Protein AF-A0A3D3GH55-F1 (afdb_monomer_lite)

Radius of gyration: 22.25 Å; chains: 1; bounding box: 55×59×55 Å

Foldseek 3Di:
DVVVVVVVVVVVVVLVVLLPDDDPDPVSVVVNVVSVVVVVVVVVVVVVVVVVPDDPVPPPDLDPLVVVAAEDDAAAEDEDQEEEEAEAQFCVQQVVLQLLVVQQVVVVVCVVVVHQYEYEHAPVCSRGHVPRHPDSHHNYYYYDNWLAGRYQYAYAEYEFAHDAPLTNRLNVVLNCVVRYDLVHAHEYEYAQSRYFHDDPPNRTDRSLVVCPPDDLVRVVVVCVVRRVPQCSHQVSPVVDRDRSDCQQEKEFEAECRHTSDIDHDHPRYYYYYYDNDPPD

Sequence (280 aa):
MIFLNSLLVVWFFQIASVLATTPDSLEELANQDLLIRTVEKFEEVSQALSQNEADPCKQDTISSWVDTVPKLKSGQKLKADEVLFVTHASNYFNHSLSIKENLNKRIKEAKAKGIVVIYLVDTLVKRFISEYFLDHKPDYLLLSSGGDHQIKLRAKNLIFSGGFFEACAAETARDAFLNNDPKIPLRATYLTDSLYIRDGGKGGTPLKTELSGRTDQEILHFLERNYFIEGALGDQNWHTERYANFKNFTFKIFRDGREIGKFGRGRRSVEMNFVIESQP

pLDDT: mean 81.69, std 16.77, range [38.0, 98.56]

Structure (mmCIF, N/CA/C/O backbone):
data_AF-A0A3D3GH55-F1
#
_entry.id   AF-A0A3D3GH55-F1
#
loop_
_atom_site.group_PDB
_atom_site.id
_atom_site.type_symbol
_atom_site.label_atom_id
_atom_site.label_alt_id
_atom_site.label_comp_id
_atom_site.label_asym_id
_atom_site.label_entity_id
_atom_site.label_seq_id
_atom_site.pdbx_PDB_ins_code
_atom_site.Cartn_x
_atom_site.Cartn_y
_atom_site.Cartn_z
_atom_site.occupancy
_atom_site.B_iso_or_equiv
_atom_site.auth_seq_id
_atom_site.auth_comp_id
_atom_site.auth_asym_id
_atom_site.auth_atom_id
_atom_site.pdbx_PDB_model_num
ATOM 1 N N . MET A 1 1 ? -5.493 22.695 -17.088 1.00 45.50 1 MET A N 1
ATOM 2 C CA . MET A 1 1 ? -5.076 22.785 -18.505 1.00 45.50 1 MET A CA 1
ATOM 3 C C . MET A 1 1 ? -4.715 24.207 -18.941 1.00 45.50 1 MET A C 1
ATOM 5 O O . MET A 1 1 ? -3.716 24.354 -19.622 1.00 45.50 1 MET A O 1
ATOM 9 N N . ILE A 1 2 ? -5.418 25.258 -18.488 1.00 38.00 2 ILE A N 1
ATOM 10 C CA . ILE A 1 2 ? -5.090 26.660 -18.842 1.00 38.00 2 ILE A CA 1
ATOM 11 C C . ILE A 1 2 ? -3.688 27.097 -18.346 1.00 38.00 2 ILE A C 1
ATOM 13 O O . ILE A 1 2 ? -2.993 27.820 -19.049 1.00 38.00 2 ILE A O 1
ATOM 17 N N . PHE A 1 3 ? -3.224 26.591 -17.194 1.00 38.41 3 PHE A N 1
ATOM 18 C CA . PHE A 1 3 ? -1.936 26.989 -16.596 1.00 38.41 3 PHE A CA 1
ATOM 19 C C . PHE A 1 3 ? -0.678 26.337 -17.205 1.00 38.41 3 PHE A C 1
ATOM 21 O O . PHE A 1 3 ? 0.388 26.951 -17.173 1.00 38.41 3 PHE A O 1
ATOM 28 N N . LEU A 1 4 ? -0.776 25.127 -17.780 1.00 42.28 4 LEU A N 1
ATOM 29 C CA . LEU A 1 4 ? 0.371 24.509 -18.467 1.00 42.28 4 LEU A CA 1
ATOM 30 C C . LEU A 1 4 ? 0.684 25.268 -19.765 1.00 42.28 4 LEU A C 1
ATOM 32 O O . LEU A 1 4 ? 1.845 25.530 -20.060 1.00 42.28 4 LEU A O 1
ATOM 36 N N . ASN A 1 5 ? -0.360 25.710 -20.473 1.00 46.91 5 ASN A N 1
ATOM 37 C CA . ASN A 1 5 ? -0.215 26.501 -21.692 1.00 46.91 5 ASN A CA 1
ATOM 38 C C . ASN A 1 5 ? 0.440 27.862 -21.430 1.00 46.91 5 ASN A C 1
ATOM 40 O O . ASN A 1 5 ? 1.258 28.296 -22.229 1.00 46.91 5 ASN A O 1
ATOM 44 N N . SER A 1 6 ? 0.162 28.527 -20.306 1.00 46.09 6 SER A N 1
ATOM 45 C CA . SER A 1 6 ? 0.759 29.839 -20.023 1.00 46.09 6 SER A CA 1
ATOM 46 C C . SER A 1 6 ? 2.255 29.781 -19.680 1.00 46.09 6 SER A C 1
ATOM 48 O O . SER A 1 6 ? 2.996 30.666 -20.094 1.00 46.09 6 SER A O 1
ATOM 50 N N . LEU A 1 7 ? 2.724 28.740 -18.979 1.00 50.62 7 LEU A N 1
ATOM 51 C CA . LEU A 1 7 ? 4.161 28.536 -18.721 1.00 50.62 7 LEU A CA 1
ATOM 52 C C . LEU A 1 7 ? 4.913 28.122 -19.994 1.00 50.62 7 LEU A C 1
ATOM 54 O O . LEU A 1 7 ? 6.015 28.610 -20.235 1.00 50.62 7 LEU A O 1
ATOM 58 N N . LEU A 1 8 ? 4.289 27.292 -20.835 1.00 56.38 8 LEU A N 1
ATOM 59 C CA . LEU A 1 8 ? 4.838 26.881 -22.129 1.00 56.38 8 LEU A CA 1
ATOM 60 C C . LEU A 1 8 ? 4.994 28.052 -23.099 1.00 56.38 8 LEU A C 1
ATOM 62 O O . LEU A 1 8 ? 6.021 28.157 -23.760 1.00 56.38 8 LEU A O 1
ATOM 66 N N . VAL A 1 9 ? 4.017 28.961 -23.137 1.00 57.34 9 VAL A N 1
ATOM 67 C CA . VAL A 1 9 ? 4.073 30.161 -23.981 1.00 57.34 9 VAL A CA 1
ATOM 68 C C . VAL A 1 9 ? 5.230 31.073 -23.565 1.00 57.34 9 VAL A C 1
ATOM 70 O O . VAL A 1 9 ? 5.983 31.525 -24.422 1.00 57.34 9 VAL A O 1
ATOM 73 N N . VAL A 1 10 ? 5.434 31.300 -22.262 1.00 62.06 10 VAL A N 1
ATOM 74 C CA . VAL A 1 10 ? 6.552 32.128 -21.767 1.00 62.06 10 VAL A CA 1
ATOM 75 C C . VAL A 1 10 ? 7.908 31.501 -22.110 1.00 62.06 10 VAL A C 1
ATOM 77 O O . VAL A 1 10 ? 8.816 32.211 -22.543 1.00 62.06 10 VAL A O 1
ATOM 80 N N . TRP A 1 11 ? 8.033 30.179 -21.978 1.00 64.88 11 TRP A N 1
ATOM 81 C CA . TRP A 1 11 ? 9.265 29.457 -22.308 1.00 64.88 11 TRP A CA 1
ATOM 82 C C . TRP A 1 11 ? 9.569 29.491 -23.816 1.00 64.88 11 TRP A C 1
ATOM 84 O O . TRP A 1 11 ? 10.706 29.745 -24.215 1.00 64.88 11 TRP A O 1
ATOM 94 N N . PHE A 1 12 ? 8.540 29.347 -24.660 1.00 66.31 12 PHE A N 1
ATOM 95 C CA . PHE A 1 12 ? 8.656 29.479 -26.116 1.00 66.31 12 PHE A CA 1
ATOM 96 C C . PHE A 1 12 ? 9.134 30.872 -26.541 1.00 66.31 12 PHE A C 1
ATOM 98 O O . PHE A 1 12 ? 10.010 30.982 -27.395 1.00 66.31 12 PHE A O 1
ATOM 105 N N . PHE A 1 13 ? 8.613 31.941 -25.927 1.00 65.19 13 PHE A N 1
ATOM 106 C CA . PHE A 1 13 ? 9.049 33.305 -26.245 1.00 65.19 13 PHE A CA 1
ATOM 107 C C . PHE A 1 13 ? 10.507 33.570 -25.849 1.00 65.19 13 PHE A C 1
ATOM 109 O O . PHE A 1 13 ? 11.222 34.252 -26.583 1.00 65.19 13 PHE A O 1
ATOM 116 N N . GLN A 1 14 ? 10.975 33.009 -24.730 1.00 66.00 14 GLN A N 1
ATOM 117 C CA . GLN A 1 14 ? 12.379 33.129 -24.325 1.00 66.00 14 GLN A CA 1
ATOM 118 C C . GLN A 1 14 ? 13.311 32.406 -25.303 1.00 66.00 14 GLN A C 1
ATOM 120 O O . GLN A 1 14 ? 14.307 32.984 -25.733 1.00 66.00 14 GLN A O 1
ATOM 125 N N . ILE A 1 15 ? 12.955 31.195 -25.735 1.00 67.44 15 ILE A N 1
ATOM 126 C CA . ILE A 1 15 ? 13.730 30.445 -26.732 1.00 67.44 15 ILE A CA 1
ATOM 127 C C . ILE A 1 15 ? 13.742 31.156 -28.088 1.00 67.44 15 ILE A C 1
ATOM 129 O O . ILE A 1 15 ? 14.806 31.333 -28.677 1.00 67.44 15 ILE A O 1
ATOM 133 N N . ALA A 1 16 ? 12.587 31.639 -28.554 1.00 68.25 16 ALA A N 1
ATOM 134 C CA . ALA A 1 16 ? 12.492 32.381 -29.809 1.00 68.25 16 ALA A CA 1
ATOM 135 C C . ALA A 1 16 ? 13.355 33.655 -29.796 1.00 68.25 16 ALA A C 1
ATOM 137 O O . ALA A 1 16 ? 13.952 34.000 -30.812 1.00 68.25 16 ALA A O 1
ATOM 138 N N . SER A 1 17 ? 13.475 34.326 -28.644 1.00 67.94 17 SER A N 1
ATOM 139 C CA . SER A 1 17 ? 14.332 35.511 -28.509 1.00 67.94 17 SER A CA 1
ATOM 140 C C . SER A 1 17 ? 15.831 35.196 -28.612 1.00 67.94 17 SER A C 1
ATOM 142 O O . SER A 1 17 ? 16.574 35.987 -29.185 1.00 67.94 17 SER A O 1
ATOM 144 N N . VAL A 1 18 ? 16.265 34.024 -28.132 1.00 65.69 18 VAL A N 1
ATOM 145 C CA . VAL A 1 18 ? 17.661 33.549 -28.213 1.00 65.69 18 VAL A CA 1
ATOM 146 C C . VAL A 1 18 ? 18.012 33.055 -29.622 1.00 65.69 18 VAL A C 1
ATOM 148 O O . VAL A 1 18 ? 19.148 33.187 -30.069 1.00 65.69 18 VAL A O 1
ATOM 151 N N . LEU A 1 19 ? 17.037 32.514 -30.354 1.00 62.31 19 LEU A N 1
ATOM 152 C CA . LEU A 1 19 ? 17.222 32.086 -31.745 1.00 62.31 19 LEU A CA 1
ATOM 153 C C . LEU A 1 19 ? 17.214 33.257 -32.745 1.00 62.31 19 LEU A C 1
ATOM 155 O O . LEU A 1 19 ? 17.655 33.093 -33.878 1.00 62.31 19 LEU A O 1
ATOM 159 N N . ALA A 1 20 ? 16.733 34.438 -32.343 1.00 69.12 20 ALA A N 1
ATOM 160 C CA . ALA A 1 20 ? 16.678 35.624 -33.200 1.00 69.12 20 ALA A CA 1
ATOM 161 C C . ALA A 1 20 ? 18.004 36.407 -33.272 1.00 69.12 20 ALA A C 1
ATOM 163 O O . ALA A 1 20 ? 18.126 37.326 -34.083 1.00 69.12 20 ALA A O 1
ATOM 164 N N . THR A 1 21 ? 18.992 36.078 -32.437 1.00 72.94 21 THR A N 1
ATOM 165 C CA . THR A 1 21 ? 20.312 36.722 -32.451 1.00 72.94 21 THR A CA 1
ATOM 166 C C . THR A 1 21 ? 21.284 35.957 -33.347 1.00 72.94 21 THR A C 1
ATOM 168 O O . THR A 1 21 ? 21.362 34.730 -33.276 1.00 72.94 21 THR A O 1
ATOM 171 N N . THR A 1 22 ? 22.047 36.676 -34.176 1.00 66.56 22 THR A N 1
ATOM 172 C CA . THR A 1 22 ? 23.153 36.096 -34.949 1.00 66.56 22 THR A CA 1
ATOM 173 C C . THR A 1 22 ? 24.253 35.635 -33.993 1.00 66.56 22 THR A C 1
ATOM 175 O O . THR A 1 22 ? 24.710 36.459 -33.204 1.00 66.56 22 THR A O 1
ATOM 178 N N . PRO A 1 23 ? 24.667 34.359 -34.028 1.00 73.00 23 PRO A N 1
ATOM 179 C CA . PRO A 1 23 ? 25.743 33.875 -33.174 1.00 73.00 23 PRO A CA 1
ATOM 180 C C . PRO A 1 23 ? 27.079 34.484 -33.613 1.00 73.00 23 PRO A C 1
ATOM 182 O O . PRO A 1 23 ? 27.412 34.477 -34.800 1.00 73.00 23 PRO A O 1
ATOM 185 N N . ASP A 1 24 ? 27.853 34.972 -32.649 1.00 76.81 24 ASP A N 1
ATOM 186 C CA . ASP A 1 24 ? 29.154 35.608 -32.874 1.00 76.81 24 ASP A CA 1
ATOM 187 C C . ASP A 1 24 ? 30.312 34.599 -32.724 1.00 76.81 24 ASP A C 1
ATOM 189 O O . ASP A 1 24 ? 31.476 34.918 -32.985 1.00 76.81 24 ASP A O 1
ATOM 193 N N . SER A 1 25 ? 30.012 33.354 -32.330 1.00 79.25 25 SER A N 1
ATOM 194 C CA . SER A 1 25 ? 31.003 32.292 -32.131 1.00 79.25 25 SER A CA 1
ATOM 195 C C . SER A 1 25 ? 30.520 30.890 -32.533 1.00 79.25 25 SER A C 1
ATOM 197 O O . SER A 1 25 ? 29.328 30.587 -32.581 1.00 79.25 25 SER A O 1
ATOM 199 N N . LEU A 1 26 ? 31.478 29.989 -32.789 1.00 63.28 26 LEU A N 1
ATOM 200 C CA . LEU A 1 26 ? 31.209 28.572 -33.083 1.00 63.28 26 LEU A CA 1
ATOM 201 C C . LEU A 1 26 ? 30.584 27.816 -31.895 1.00 63.28 26 LEU A C 1
ATOM 203 O O . LEU A 1 26 ? 29.864 26.842 -32.102 1.00 63.28 26 LEU A O 1
ATOM 207 N N . GLU A 1 27 ? 30.838 28.260 -30.663 1.00 73.12 27 GLU A N 1
ATOM 208 C CA . GLU A 1 27 ? 30.238 27.689 -29.450 1.00 73.12 27 GLU A CA 1
ATOM 209 C C . GLU A 1 27 ? 28.755 28.075 -29.323 1.00 73.12 27 GLU A C 1
ATOM 211 O O . GLU A 1 27 ? 27.918 27.239 -28.981 1.00 73.12 27 GLU A O 1
ATOM 216 N N . GLU A 1 28 ? 28.394 29.308 -29.690 1.00 68.25 28 GLU A N 1
ATOM 217 C CA . GLU A 1 28 ? 26.997 29.755 -29.747 1.00 68.25 28 GLU A CA 1
ATOM 218 C C . GLU A 1 28 ? 26.196 29.042 -30.842 1.00 68.25 28 GLU A C 1
ATOM 220 O O . GLU A 1 28 ? 25.049 28.668 -30.600 1.00 68.25 28 GLU A O 1
ATOM 225 N N . LEU A 1 29 ? 26.805 28.763 -32.001 1.00 66.25 29 LEU A N 1
ATOM 226 C CA . LEU A 1 29 ? 26.197 27.942 -33.059 1.00 66.25 29 LEU A CA 1
ATOM 227 C C . LEU A 1 29 ? 25.872 26.521 -32.572 1.00 66.25 29 LEU A C 1
ATOM 229 O O . LEU A 1 29 ? 24.764 26.031 -32.785 1.00 66.25 29 LEU A O 1
ATOM 233 N N . ALA A 1 30 ? 26.802 25.872 -31.865 1.00 69.25 30 ALA A N 1
ATOM 234 C CA . ALA A 1 30 ? 26.578 24.533 -31.315 1.00 69.25 30 ALA A CA 1
ATOM 235 C C . ALA A 1 30 ? 25.468 24.514 -30.245 1.00 69.25 30 ALA A C 1
ATOM 237 O O . ALA A 1 30 ? 24.685 23.563 -30.166 1.00 69.25 30 ALA A O 1
ATOM 238 N N . ASN A 1 31 ? 25.370 25.578 -29.443 1.00 72.06 31 ASN A N 1
ATOM 239 C CA . ASN A 1 31 ? 24.306 25.735 -28.454 1.00 72.06 31 ASN A CA 1
ATOM 240 C C . ASN A 1 31 ? 22.942 26.023 -29.104 1.00 72.06 31 ASN A C 1
ATOM 242 O O . ASN A 1 31 ? 21.933 25.497 -28.630 1.00 72.06 31 ASN A O 1
ATOM 246 N N . GLN A 1 32 ? 22.893 26.786 -30.203 1.00 72.12 32 GLN A N 1
ATOM 247 C CA . GLN A 1 32 ? 21.667 26.990 -30.986 1.00 72.12 32 GLN A CA 1
ATOM 248 C C . GLN A 1 32 ? 21.173 25.681 -31.622 1.00 72.12 32 GLN A C 1
ATOM 250 O O . GLN A 1 32 ? 19.991 25.366 -31.495 1.00 72.12 32 GLN A O 1
ATOM 255 N N . ASP A 1 33 ? 22.061 24.867 -32.201 1.00 72.50 33 ASP A N 1
ATOM 256 C CA . ASP A 1 33 ? 21.709 23.552 -32.763 1.00 72.50 33 ASP A CA 1
ATOM 257 C C . ASP A 1 33 ? 21.123 22.597 -31.707 1.00 72.50 33 ASP A C 1
ATOM 259 O O . ASP A 1 33 ? 20.153 21.876 -31.964 1.00 72.50 33 ASP A O 1
ATOM 263 N N . LEU A 1 34 ? 21.686 22.591 -30.493 1.00 73.75 34 LEU A N 1
ATOM 264 C CA . LEU A 1 34 ? 21.163 21.795 -29.381 1.00 73.75 34 LEU A CA 1
ATOM 265 C C . LEU A 1 34 ? 19.769 22.274 -28.944 1.00 73.75 34 LEU A C 1
ATOM 267 O O . LEU A 1 34 ? 18.895 21.455 -28.639 1.00 73.75 34 LEU A O 1
ATOM 271 N N . LEU A 1 35 ? 19.556 23.591 -28.930 1.00 70.31 35 LEU A N 1
ATOM 272 C CA . LEU A 1 35 ? 18.276 24.205 -28.590 1.00 70.31 35 LEU A CA 1
ATOM 273 C C . LEU A 1 35 ? 17.203 23.847 -29.630 1.00 70.31 35 LEU A C 1
ATOM 275 O O . LEU A 1 35 ? 16.119 23.410 -29.251 1.00 70.31 35 LEU A O 1
ATOM 279 N N . ILE A 1 36 ? 17.533 23.943 -30.924 1.00 74.25 36 ILE A N 1
ATOM 280 C CA . ILE A 1 36 ? 16.645 23.587 -32.043 1.00 74.25 36 ILE A CA 1
ATOM 281 C C . ILE A 1 36 ? 16.212 22.123 -31.934 1.00 74.25 36 ILE A C 1
ATOM 283 O O . ILE A 1 36 ? 15.016 21.845 -31.883 1.00 74.25 36 ILE A O 1
ATOM 287 N N . ARG A 1 37 ? 17.156 21.191 -31.757 1.00 74.75 37 ARG A N 1
ATOM 288 C CA . ARG A 1 37 ? 16.835 19.760 -31.590 1.00 74.75 37 ARG A CA 1
ATOM 289 C C . ARG A 1 37 ? 15.971 19.478 -30.361 1.00 74.75 37 ARG A C 1
ATOM 291 O O . ARG A 1 37 ? 15.187 18.531 -30.352 1.00 74.75 37 ARG A O 1
ATOM 298 N N . THR A 1 38 ? 16.125 20.272 -29.301 1.00 72.69 38 THR A N 1
ATOM 299 C CA . THR A 1 38 ? 15.305 20.151 -28.088 1.00 72.69 38 THR A CA 1
ATOM 300 C C . THR A 1 38 ? 13.871 20.620 -28.341 1.00 72.69 38 THR A C 1
ATOM 302 O O . THR A 1 38 ? 12.936 19.970 -27.873 1.00 72.69 38 THR A O 1
ATOM 305 N N . VAL A 1 39 ? 13.687 21.699 -29.109 1.00 72.94 39 VAL A N 1
ATOM 306 C CA . VAL A 1 39 ? 12.366 22.204 -29.519 1.00 72.94 39 VAL A CA 1
ATOM 307 C C . VAL A 1 39 ? 11.681 21.240 -30.485 1.00 72.94 39 VAL A C 1
ATOM 309 O O . VAL A 1 39 ? 10.533 20.887 -30.244 1.00 72.94 39 VAL A O 1
ATOM 312 N N . GLU A 1 40 ? 12.382 20.739 -31.505 1.00 75.69 40 GLU A N 1
ATOM 313 C CA . GLU A 1 40 ? 11.840 19.756 -32.459 1.00 75.69 40 GLU A CA 1
ATOM 314 C C . GLU A 1 40 ? 11.351 18.495 -31.737 1.00 75.69 40 GLU A C 1
ATOM 316 O O . GLU A 1 40 ? 10.218 18.054 -31.921 1.00 75.69 40 GLU A O 1
ATOM 321 N N . LYS A 1 41 ? 12.158 17.965 -30.811 1.00 74.06 41 LYS A N 1
ATOM 322 C CA . LYS A 1 41 ? 11.776 16.803 -30.000 1.00 74.06 41 LYS A CA 1
ATOM 323 C C . LYS A 1 41 ? 10.596 17.099 -29.071 1.00 74.06 41 LYS A C 1
ATOM 325 O O . LYS A 1 41 ? 9.807 16.206 -28.767 1.00 74.06 41 LYS A O 1
ATOM 330 N N . PHE A 1 42 ? 10.465 18.338 -28.601 1.00 72.00 42 PHE A N 1
ATOM 331 C CA . PHE A 1 42 ? 9.314 18.761 -27.810 1.00 72.00 42 PHE A CA 1
ATOM 332 C C . PHE A 1 42 ? 8.043 18.868 -28.664 1.00 72.00 42 PHE A C 1
ATOM 334 O O . PHE A 1 42 ? 6.983 18.426 -28.221 1.00 72.00 42 PHE A O 1
ATOM 341 N N . GLU A 1 43 ? 8.131 19.395 -29.887 1.00 70.00 43 GLU A N 1
ATOM 342 C CA . GLU A 1 43 ? 7.015 19.434 -30.837 1.00 70.00 43 GLU A CA 1
ATOM 343 C C . GLU A 1 43 ? 6.570 18.032 -31.254 1.00 70.00 43 GLU A C 1
ATOM 345 O O . GLU A 1 43 ? 5.369 17.770 -31.263 1.00 70.00 43 GLU A O 1
ATOM 350 N N . GLU A 1 44 ? 7.502 17.107 -31.494 1.00 70.94 44 GLU A N 1
ATOM 351 C CA . GLU A 1 44 ? 7.193 15.695 -31.749 1.00 70.94 44 GLU A CA 1
ATOM 352 C C . GLU A 1 44 ? 6.448 15.056 -30.569 1.00 70.94 44 GLU A C 1
ATOM 354 O O . GLU A 1 44 ? 5.438 14.380 -30.763 1.00 70.94 44 GLU A O 1
ATOM 359 N N . VAL A 1 45 ? 6.895 15.298 -29.330 1.00 64.88 45 VAL A N 1
ATOM 360 C CA . VAL A 1 45 ? 6.213 14.802 -28.121 1.00 64.88 45 VAL A CA 1
ATOM 361 C C . VAL A 1 45 ? 4.837 15.452 -27.959 1.00 64.88 45 VAL A C 1
ATOM 363 O O . VAL A 1 45 ? 3.872 14.763 -27.641 1.00 64.88 45 VAL A O 1
ATOM 366 N N . SER A 1 46 ? 4.712 16.754 -28.214 1.00 68.50 46 SER A N 1
ATOM 367 C CA . SER A 1 46 ? 3.439 17.482 -28.157 1.00 68.50 46 SER A CA 1
ATOM 368 C C . SER A 1 46 ? 2.452 17.001 -29.230 1.00 68.50 46 SER A C 1
ATOM 370 O O . SER A 1 46 ? 1.274 16.789 -28.940 1.00 68.50 46 SER A O 1
ATOM 372 N N . GLN A 1 47 ? 2.922 16.743 -30.455 1.00 64.81 47 GLN A N 1
ATOM 373 C CA . GLN A 1 47 ? 2.128 16.143 -31.530 1.00 64.81 47 GLN A CA 1
ATOM 374 C C . GLN A 1 47 ? 1.753 14.692 -31.229 1.00 64.81 47 GLN A C 1
ATOM 376 O O . GLN A 1 47 ? 0.611 14.309 -31.449 1.00 64.81 47 GLN A O 1
ATOM 381 N N . ALA A 1 48 ? 2.654 13.891 -30.664 1.00 62.62 48 ALA A N 1
ATOM 382 C CA . ALA A 1 48 ? 2.340 12.527 -30.241 1.00 62.62 48 ALA A CA 1
ATOM 383 C C . ALA A 1 48 ? 1.320 12.494 -29.089 1.00 62.62 48 ALA A C 1
ATOM 385 O O . ALA A 1 48 ? 0.521 11.561 -28.995 1.00 62.62 48 ALA A O 1
ATOM 386 N N . LEU A 1 49 ? 1.321 13.510 -28.219 1.00 57.62 49 LEU A N 1
ATOM 387 C CA . LEU A 1 49 ? 0.324 13.680 -27.163 1.00 57.62 49 LEU A CA 1
ATOM 388 C C . LEU A 1 49 ? -1.019 14.177 -27.715 1.00 57.62 49 LEU A C 1
ATOM 390 O O . LEU A 1 49 ? -2.050 13.677 -27.276 1.00 57.62 49 LEU A O 1
ATOM 394 N N . SER A 1 50 ? -1.025 15.085 -28.697 1.00 58.50 50 SER A N 1
ATOM 395 C CA . SER A 1 50 ? -2.259 15.578 -29.330 1.00 58.50 50 SER A CA 1
ATOM 396 C C . SER A 1 50 ? -2.885 14.579 -30.306 1.00 58.50 50 SER A C 1
ATOM 398 O O . SER A 1 50 ? -4.101 14.514 -30.417 1.00 58.50 50 SER A O 1
ATOM 400 N N . GLN A 1 51 ? -2.092 13.724 -30.954 1.00 57.19 51 GLN A N 1
ATOM 401 C CA . GLN A 1 51 ? -2.592 12.605 -31.764 1.00 57.19 51 GLN A CA 1
ATOM 402 C C . GLN A 1 51 ? -3.048 11.407 -30.912 1.00 57.19 51 GLN A C 1
ATOM 404 O O . GLN A 1 51 ? -3.819 10.577 -31.389 1.00 57.19 51 GLN A O 1
ATOM 409 N N . ASN A 1 52 ? -2.615 11.328 -29.646 1.00 52.41 52 ASN A N 1
ATOM 410 C CA . ASN A 1 52 ? -3.183 10.428 -28.635 1.00 52.41 52 ASN A CA 1
ATOM 411 C C . ASN A 1 52 ? -4.403 11.022 -27.912 1.00 52.41 52 ASN A C 1
ATOM 413 O O . ASN A 1 52 ? -5.005 10.332 -27.083 1.00 52.41 52 ASN A O 1
ATOM 417 N N . GLU A 1 53 ? -4.817 12.257 -28.224 1.00 48.28 53 GLU A N 1
ATOM 418 C CA . GLU A 1 53 ? -6.175 12.705 -27.914 1.00 48.28 53 GLU A CA 1
ATOM 419 C C . GLU A 1 53 ? -7.127 11.937 -28.837 1.00 48.28 53 GLU A C 1
ATOM 421 O O . GLU A 1 53 ? -7.378 12.286 -29.986 1.00 48.28 53 GLU A O 1
ATOM 426 N N . ALA A 1 54 ? -7.547 10.791 -28.310 1.00 45.62 54 ALA A N 1
ATOM 427 C CA . ALA A 1 54 ? -8.334 9.760 -28.949 1.00 45.62 54 ALA A CA 1
ATOM 428 C C . ALA A 1 54 ? -9.492 10.279 -29.814 1.00 45.62 54 ALA A C 1
ATOM 430 O O . ALA A 1 54 ? -10.170 11.252 -29.480 1.00 45.62 54 ALA A O 1
ATOM 431 N N . ASP A 1 55 ? -9.760 9.509 -30.870 1.00 45.66 55 ASP A N 1
ATOM 432 C CA . ASP A 1 55 ? -11.019 9.442 -31.606 1.00 45.66 55 ASP A CA 1
ATOM 433 C C . ASP A 1 55 ? -12.228 9.817 -30.714 1.00 45.66 55 ASP A C 1
ATOM 435 O O . ASP A 1 55 ? -12.597 9.054 -29.809 1.00 45.66 55 ASP A O 1
ATOM 439 N N . PRO A 1 56 ? -12.866 10.983 -30.939 1.00 46.19 56 PRO A N 1
ATOM 440 C CA . PRO A 1 56 ? -13.987 11.448 -30.127 1.00 46.19 56 PRO A CA 1
ATOM 441 C C . PRO A 1 56 ? -15.221 10.534 -30.225 1.00 46.19 56 PRO A C 1
ATOM 443 O O . PRO A 1 56 ? -16.184 10.744 -29.488 1.00 46.19 56 PRO A O 1
ATOM 446 N N . CYS A 1 57 ? -15.198 9.501 -31.080 1.00 39.28 57 CYS A N 1
ATOM 447 C CA . CYS A 1 57 ? -16.247 8.493 -31.202 1.00 39.28 57 CYS A CA 1
ATOM 448 C C . CYS A 1 57 ? -16.122 7.307 -30.221 1.00 39.28 57 CYS A C 1
ATOM 450 O O . CYS A 1 57 ? -17.031 6.482 -30.162 1.00 39.28 57 CYS A O 1
ATOM 452 N N . LYS A 1 58 ? -15.065 7.231 -29.395 1.00 44.97 58 LYS A N 1
ATOM 453 C CA . LYS A 1 58 ? -14.964 6.278 -28.264 1.00 44.97 58 LYS A CA 1
ATOM 454 C C . LYS A 1 58 ? -15.045 6.970 -26.904 1.00 44.97 58 LYS A C 1
ATOM 456 O O . LYS A 1 58 ? -14.337 6.626 -25.960 1.00 44.97 58 LYS A O 1
ATOM 461 N N . GLN A 1 59 ? -15.938 7.952 -26.786 1.00 44.81 59 GLN A N 1
ATOM 462 C CA . GLN A 1 59 ? -16.402 8.472 -25.497 1.00 44.81 59 GLN A CA 1
ATOM 463 C C . GLN A 1 59 ? -17.328 7.457 -24.811 1.00 44.81 59 GLN A C 1
ATOM 465 O O . GLN A 1 59 ? -18.459 7.784 -24.445 1.00 44.81 59 GLN A O 1
ATOM 470 N N . ASP A 1 60 ? -16.864 6.217 -24.644 1.00 43.16 60 ASP A N 1
ATOM 471 C CA . ASP A 1 60 ? -17.583 5.259 -23.824 1.00 43.16 60 ASP A CA 1
ATOM 472 C C . ASP A 1 60 ? -17.620 5.814 -22.403 1.00 43.16 60 ASP A C 1
ATOM 474 O O . ASP A 1 60 ? -16.614 6.106 -21.754 1.00 43.16 60 ASP A O 1
ATOM 478 N N . THR A 1 61 ? -18.851 6.087 -21.992 1.00 47.56 61 THR A N 1
ATOM 479 C CA . THR A 1 61 ? -19.252 6.720 -20.748 1.00 47.56 61 THR A CA 1
ATOM 480 C C . THR A 1 61 ? -18.413 6.239 -19.574 1.00 47.56 61 THR A C 1
ATOM 482 O O . THR A 1 61 ? -18.299 5.031 -19.359 1.00 47.56 61 THR A O 1
ATOM 485 N N . ILE A 1 62 ? -17.912 7.189 -18.771 1.00 51.06 62 ILE A N 1
ATOM 486 C CA . ILE A 1 62 ? -17.495 6.943 -17.385 1.00 51.06 62 ILE A CA 1
ATOM 487 C C . ILE A 1 62 ? -18.499 5.960 -16.796 1.00 51.06 62 ILE A C 1
ATOM 489 O O . ILE A 1 62 ? -19.692 6.254 -16.717 1.00 51.06 62 ILE A O 1
ATOM 493 N N . SER A 1 63 ? -18.021 4.763 -16.487 1.00 58.03 63 SER A N 1
ATOM 494 C CA . SER A 1 63 ? -18.885 3.631 -16.206 1.00 58.03 63 SER A CA 1
ATOM 495 C C . SER A 1 63 ? -19.854 3.965 -15.079 1.00 58.03 63 SER A C 1
ATOM 497 O O . SER A 1 63 ? -19.429 4.313 -13.972 1.00 58.03 63 SER A O 1
ATOM 499 N N . SER A 1 64 ? -21.144 3.803 -15.362 1.00 65.88 64 SER A N 1
ATOM 500 C CA . SER A 1 64 ? -22.282 4.037 -14.464 1.00 65.88 64 SER A CA 1
ATOM 501 C C . SER A 1 64 ? -22.109 3.490 -13.043 1.00 65.88 64 SER A C 1
ATOM 503 O O . SER A 1 64 ? -22.745 3.980 -12.113 1.00 65.88 64 SER A O 1
ATOM 505 N N . TRP A 1 65 ? -21.224 2.511 -12.835 1.00 75.12 65 TRP A N 1
ATOM 506 C CA . TRP A 1 65 ? -20.967 1.935 -11.523 1.00 75.12 65 TRP A CA 1
ATOM 507 C C . TRP A 1 65 ? -20.303 2.897 -10.528 1.00 75.12 65 TRP A C 1
ATOM 509 O O . TRP A 1 65 ? -20.604 2.807 -9.338 1.00 75.12 65 TRP A O 1
ATOM 519 N N . VAL A 1 66 ? -19.456 3.838 -10.972 1.00 77.69 66 VAL A N 1
ATOM 520 C CA . VAL A 1 66 ? -18.724 4.758 -10.069 1.00 77.69 66 VAL A CA 1
ATOM 521 C C . VAL A 1 66 ? -19.686 5.595 -9.224 1.00 77.69 66 VAL A C 1
ATOM 523 O O . VAL A 1 66 ? -19.410 5.885 -8.058 1.00 77.69 66 VAL A O 1
ATOM 526 N N . ASP A 1 67 ? -20.837 5.952 -9.790 1.00 80.44 67 ASP A N 1
ATOM 527 C CA . ASP A 1 67 ? -21.869 6.710 -9.084 1.00 80.44 67 ASP A CA 1
ATOM 528 C C . ASP A 1 67 ? -22.792 5.839 -8.229 1.00 80.44 67 ASP A C 1
ATOM 530 O O . ASP A 1 67 ? -23.429 6.351 -7.311 1.00 80.44 67 ASP A O 1
ATOM 534 N N . THR A 1 68 ? -22.809 4.525 -8.462 1.00 83.31 68 THR A N 1
ATOM 535 C CA . THR A 1 68 ? -23.565 3.564 -7.640 1.00 83.31 68 THR A CA 1
ATOM 536 C C . THR A 1 68 ? -22.782 3.036 -6.439 1.00 83.31 68 THR A C 1
ATOM 538 O O . THR A 1 68 ? -23.382 2.512 -5.502 1.00 83.31 68 THR A O 1
ATOM 541 N N . VAL A 1 69 ? -21.452 3.166 -6.440 1.00 86.94 69 VAL A N 1
ATOM 542 C CA . VAL A 1 69 ? -20.606 2.684 -5.343 1.00 86.94 69 VAL A CA 1
ATOM 543 C C . VAL A 1 69 ? -20.616 3.665 -4.163 1.00 86.94 69 VAL A C 1
ATOM 545 O O . VAL A 1 69 ? -20.456 4.874 -4.364 1.00 86.94 69 VAL A O 1
ATOM 548 N N . PRO A 1 70 ? -20.717 3.172 -2.913 1.00 91.62 70 PRO A N 1
ATOM 549 C CA . PRO A 1 70 ? -20.570 4.000 -1.722 1.00 91.62 70 PRO A CA 1
ATOM 550 C C . PRO A 1 70 ? -19.240 4.767 -1.695 1.00 91.62 70 PRO A C 1
ATOM 552 O O . PRO A 1 70 ? -18.154 4.186 -1.696 1.00 91.62 70 PRO A O 1
ATOM 555 N N . LYS A 1 71 ? -19.317 6.100 -1.626 1.00 91.44 71 LYS A N 1
ATOM 556 C CA . LYS A 1 71 ? -18.136 6.972 -1.558 1.00 91.44 71 LYS A CA 1
ATOM 557 C C . LYS A 1 71 ? -17.725 7.182 -0.099 1.00 91.44 71 LYS A C 1
ATOM 559 O O . LYS A 1 71 ? -18.525 7.678 0.697 1.00 91.44 71 LYS A O 1
ATOM 564 N N . LEU A 1 72 ? -16.484 6.841 0.252 1.00 92.12 72 LEU A N 1
ATOM 565 C CA . LEU A 1 72 ? -15.927 7.162 1.568 1.00 92.12 72 LEU A CA 1
ATOM 566 C C . LEU A 1 72 ? -15.558 8.641 1.635 1.00 92.12 72 LEU A C 1
ATOM 568 O O . LEU A 1 72 ? -14.932 9.189 0.728 1.00 92.12 72 LEU A O 1
ATOM 572 N N . LYS A 1 73 ? -15.944 9.290 2.734 1.00 90.44 73 LYS A N 1
ATOM 573 C CA . LYS A 1 73 ? -15.615 10.693 3.002 1.00 90.44 73 LYS A CA 1
ATOM 574 C C . LYS A 1 73 ? -14.393 10.802 3.909 1.00 90.44 73 LYS A C 1
ATOM 576 O O . LYS A 1 73 ? -14.109 9.913 4.715 1.00 90.44 73 LYS A O 1
ATOM 581 N N . SER A 1 74 ? -13.700 11.936 3.823 1.00 89.12 74 SER A N 1
ATOM 582 C CA . SER A 1 74 ? -12.666 12.285 4.799 1.00 89.12 74 SER A CA 1
ATOM 583 C C . SER A 1 74 ? -13.218 12.218 6.234 1.00 89.12 74 SER A C 1
ATOM 585 O O . SER A 1 74 ? -14.362 12.601 6.488 1.00 89.12 74 SER A O 1
ATOM 587 N N . GLY A 1 75 ? -12.425 11.680 7.166 1.00 90.56 75 GLY A N 1
ATOM 588 C CA . GLY A 1 75 ? -12.783 11.541 8.579 1.00 90.56 75 GLY A CA 1
ATOM 589 C C . GLY A 1 75 ? -13.815 10.451 8.887 1.00 90.56 75 GLY A C 1
ATOM 590 O O . GLY A 1 75 ? -14.067 10.175 10.062 1.00 90.56 75 GLY A O 1
ATOM 591 N N . GLN A 1 76 ? -14.394 9.804 7.869 1.00 95.19 76 GLN A N 1
ATOM 592 C CA . GLN A 1 76 ? -15.354 8.725 8.066 1.00 95.19 76 GLN A CA 1
ATOM 593 C C . GLN A 1 76 ? -14.707 7.565 8.826 1.00 95.19 76 GLN A C 1
ATOM 595 O O . GLN A 1 76 ? -13.574 7.170 8.549 1.00 95.19 76 GLN A O 1
ATOM 600 N N . LYS A 1 77 ? -15.443 7.022 9.800 1.00 96.94 77 LYS A N 1
ATOM 601 C CA . LYS A 1 77 ? -15.017 5.853 10.569 1.00 96.94 77 LYS A CA 1
ATOM 602 C C . LYS A 1 77 ? -15.399 4.584 9.820 1.00 96.94 77 LYS A C 1
ATOM 604 O O . LYS A 1 77 ? -16.560 4.425 9.451 1.00 96.94 77 LYS A O 1
ATOM 609 N N . LEU A 1 78 ? -14.445 3.676 9.661 1.00 96.75 78 LEU A N 1
ATOM 610 C CA . LEU A 1 78 ? -14.661 2.356 9.080 1.00 96.75 78 LEU A CA 1
ATOM 611 C C . LEU A 1 78 ? -14.132 1.285 10.037 1.00 96.75 78 LEU A C 1
ATOM 613 O O . LEU A 1 78 ? -12.978 1.331 10.467 1.00 96.75 78 LEU A O 1
ATOM 617 N N . LYS A 1 79 ? -14.989 0.319 10.372 1.00 97.38 79 LYS A N 1
ATOM 618 C CA . LYS A 1 79 ? -14.653 -0.828 11.218 1.00 97.38 79 LYS A CA 1
ATOM 619 C C . LYS A 1 79 ? -14.784 -2.100 10.387 1.00 97.38 79 LYS A C 1
ATOM 621 O O . LYS A 1 79 ? -15.877 -2.412 9.933 1.00 97.38 79 LYS A O 1
ATOM 626 N N . ALA A 1 80 ? -13.681 -2.818 10.238 1.00 96.69 80 ALA A N 1
ATOM 627 C CA . ALA A 1 80 ? -13.591 -4.100 9.549 1.00 96.69 80 ALA A CA 1
ATOM 628 C C . ALA A 1 80 ? -12.414 -4.869 10.156 1.00 96.69 80 ALA A C 1
ATOM 630 O O . ALA A 1 80 ? -11.455 -4.235 10.579 1.00 96.69 80 ALA A O 1
ATOM 631 N N . ASP A 1 81 ? -12.456 -6.199 10.231 1.00 97.19 81 ASP A N 1
ATOM 632 C CA . ASP A 1 81 ? -11.282 -6.948 10.702 1.00 97.19 81 ASP A CA 1
ATOM 633 C C . ASP A 1 81 ? -10.132 -6.872 9.684 1.00 97.19 81 ASP A C 1
ATOM 635 O O . ASP A 1 81 ? -8.978 -6.662 10.076 1.00 97.19 81 ASP A O 1
ATOM 639 N N . GLU A 1 82 ? -10.473 -6.957 8.394 1.00 98.44 82 GLU A N 1
ATOM 640 C CA . GLU A 1 82 ? -9.542 -6.926 7.268 1.00 98.44 82 GLU A CA 1
ATOM 641 C C . GLU A 1 82 ? -9.995 -5.936 6.190 1.00 98.44 82 GLU A C 1
ATOM 643 O O . GLU A 1 82 ? -11.188 -5.836 5.887 1.00 98.44 82 GLU A O 1
ATOM 648 N N . VAL A 1 83 ? -9.038 -5.215 5.602 1.00 98.38 83 VAL A N 1
ATOM 649 C CA . VAL A 1 83 ? -9.280 -4.256 4.514 1.00 98.38 83 VAL A CA 1
ATOM 650 C C . VAL A 1 83 ? -8.263 -4.472 3.399 1.00 98.38 83 VAL A C 1
ATOM 652 O O . VAL A 1 83 ? -7.063 -4.445 3.658 1.00 98.38 83 VAL A O 1
ATOM 655 N N . LEU A 1 84 ? -8.737 -4.629 2.164 1.00 98.12 84 LEU A N 1
ATOM 656 C CA . LEU A 1 84 ? -7.929 -4.576 0.949 1.00 98.12 84 LEU A CA 1
ATOM 657 C C . LEU A 1 84 ? -8.014 -3.178 0.334 1.00 98.12 84 LEU A C 1
ATOM 659 O O . LEU A 1 84 ? -9.070 -2.754 -0.135 1.00 98.12 84 LEU A O 1
ATOM 663 N N . PHE A 1 85 ? -6.880 -2.492 0.294 1.00 97.69 85 PHE A N 1
ATOM 664 C CA . PHE A 1 85 ? -6.693 -1.268 -0.466 1.00 97.69 85 PHE A CA 1
ATOM 665 C C . PHE A 1 85 ? -6.214 -1.587 -1.876 1.00 97.69 85 PHE A C 1
ATOM 667 O O . PHE A 1 85 ? -5.224 -2.298 -2.065 1.00 97.69 85 PHE A O 1
ATOM 674 N N . VAL A 1 86 ? -6.905 -1.017 -2.858 1.00 95.50 86 VAL A N 1
ATOM 675 C CA . VAL A 1 86 ? -6.515 -1.058 -4.265 1.00 95.50 86 VAL A CA 1
ATOM 676 C C . VAL A 1 86 ? -6.215 0.363 -4.712 1.00 95.50 86 VAL A C 1
ATOM 678 O O . VAL A 1 86 ? -7.129 1.145 -4.981 1.00 95.50 86 VAL A O 1
ATOM 681 N N . THR A 1 87 ? -4.933 0.712 -4.750 1.00 94.19 87 THR A N 1
ATOM 682 C CA . THR A 1 87 ? -4.505 2.088 -5.001 1.00 94.19 87 THR A CA 1
ATOM 683 C C . THR A 1 87 ? -4.263 2.339 -6.478 1.00 94.19 87 THR A C 1
ATOM 685 O O . THR A 1 87 ? -3.397 1.708 -7.073 1.00 94.19 87 THR A O 1
ATOM 688 N N . HIS A 1 88 ? -5.028 3.265 -7.062 1.00 90.94 88 HIS A N 1
ATOM 689 C CA . HIS A 1 88 ? -4.810 3.872 -8.384 1.00 90.94 88 HIS A CA 1
ATOM 690 C C . HIS A 1 88 ? -4.598 2.874 -9.535 1.00 90.94 88 HIS A C 1
ATOM 692 O O . HIS A 1 88 ? -4.025 3.211 -10.574 1.00 90.94 88 HIS A O 1
ATOM 698 N N . ALA A 1 89 ? -5.088 1.643 -9.387 1.00 88.31 89 ALA A N 1
ATOM 699 C CA . ALA A 1 89 ? -4.910 0.627 -10.406 1.00 88.31 89 ALA A CA 1
ATOM 700 C C . ALA A 1 89 ? -5.743 1.010 -11.641 1.00 88.31 89 ALA A C 1
ATOM 702 O O . ALA A 1 89 ? -6.972 1.028 -11.610 1.00 88.31 89 ALA A O 1
ATOM 703 N N . SER A 1 90 ? -5.054 1.416 -12.702 1.00 84.88 90 SER A N 1
ATOM 704 C CA . SER A 1 90 ? -5.645 1.953 -13.926 1.00 84.88 90 SER A CA 1
ATOM 705 C C . SER A 1 90 ? -4.688 1.740 -15.092 1.00 84.88 90 SER A C 1
ATOM 707 O O . SER A 1 90 ? -3.475 1.636 -14.897 1.00 84.88 90 SER A O 1
ATOM 709 N N . ASN A 1 91 ? -5.223 1.723 -16.312 1.00 83.25 91 ASN A N 1
ATOM 710 C CA . ASN A 1 91 ? -4.411 1.661 -17.528 1.00 83.25 91 ASN A CA 1
ATOM 711 C C . ASN A 1 91 ? -3.575 2.939 -17.723 1.00 83.25 91 ASN A C 1
ATOM 713 O O . ASN A 1 91 ? -2.574 2.888 -18.420 1.00 83.25 91 ASN A O 1
ATOM 717 N N . TYR A 1 92 ? -3.945 4.053 -17.083 1.00 82.00 92 TYR A N 1
ATOM 718 C CA . TYR A 1 92 ? -3.182 5.300 -17.093 1.00 82.00 92 TYR A CA 1
ATOM 719 C C . TYR A 1 92 ? -1.863 5.194 -16.316 1.00 82.00 92 TYR A C 1
ATOM 721 O O . TYR A 1 92 ? -0.843 5.706 -16.755 1.00 82.00 92 TYR A O 1
ATOM 729 N N . PHE A 1 93 ? -1.854 4.529 -15.157 1.00 81.19 93 PHE A N 1
ATOM 730 C CA . PHE A 1 93 ? -0.624 4.366 -14.368 1.00 81.19 93 PHE A CA 1
ATOM 731 C C . PHE A 1 93 ? 0.095 3.039 -14.639 1.00 81.19 93 PHE A C 1
ATOM 733 O O . PHE A 1 93 ? 1.307 2.949 -14.451 1.00 81.19 93 PHE A O 1
ATOM 740 N N . ASN A 1 94 ? -0.631 2.017 -15.093 1.00 84.94 94 ASN A N 1
ATOM 741 C CA . ASN A 1 94 ? -0.099 0.721 -15.499 1.00 84.94 94 ASN A CA 1
ATOM 742 C C . ASN A 1 94 ? -0.518 0.414 -16.944 1.00 84.94 94 ASN A C 1
ATOM 744 O O . ASN A 1 94 ? -1.401 -0.407 -17.192 1.00 84.94 94 ASN A O 1
ATOM 748 N N . HIS A 1 95 ? 0.112 1.091 -17.907 1.00 82.62 95 HIS A N 1
ATOM 749 C CA . HIS A 1 95 ? -0.174 0.902 -19.334 1.00 82.62 95 HIS A CA 1
ATOM 750 C C . HIS A 1 95 ? 0.087 -0.527 -19.824 1.00 82.62 95 HIS A C 1
ATOM 752 O O . HIS A 1 95 ? -0.573 -0.982 -20.752 1.00 82.62 95 HIS A O 1
ATOM 758 N N . SER A 1 96 ? 1.031 -1.242 -19.202 1.00 85.12 96 SER A N 1
ATOM 759 C CA . SER A 1 96 ? 1.358 -2.621 -19.584 1.00 85.12 96 SER A CA 1
ATOM 760 C C . SER A 1 96 ? 0.299 -3.630 -19.130 1.00 85.12 96 SER A C 1
ATOM 762 O O . SER A 1 96 ? 0.324 -4.781 -19.559 1.00 85.12 96 SER A O 1
ATOM 764 N N . LEU A 1 97 ? -0.620 -3.212 -18.248 1.00 88.69 97 LEU A N 1
ATOM 765 C CA . LEU A 1 97 ? -1.588 -4.064 -17.560 1.00 88.69 97 LEU A CA 1
ATOM 766 C C . LEU A 1 97 ? -0.927 -5.233 -16.802 1.00 88.69 97 LEU A C 1
ATOM 768 O O . LEU A 1 97 ? -1.589 -6.230 -16.511 1.00 88.69 97 LEU A O 1
ATOM 772 N N . SER A 1 98 ? 0.356 -5.109 -16.444 1.00 90.38 98 SER A N 1
ATOM 773 C CA . SER A 1 98 ? 1.209 -6.211 -15.970 1.00 90.38 98 SER A CA 1
ATOM 774 C C . SER A 1 98 ? 0.710 -6.918 -14.712 1.00 90.38 98 SER A C 1
ATOM 776 O O . SER A 1 98 ? 1.043 -8.078 -14.482 1.00 90.38 98 SER A O 1
ATOM 778 N N . ILE A 1 99 ? -0.098 -6.238 -13.894 1.00 92.38 99 ILE A N 1
ATOM 779 C CA . ILE A 1 99 ? -0.691 -6.811 -12.680 1.00 92.38 99 ILE A CA 1
ATOM 780 C C . ILE A 1 99 ? -2.207 -7.016 -12.779 1.00 92.38 99 ILE A C 1
ATOM 782 O O . ILE A 1 99 ? -2.814 -7.437 -11.797 1.00 92.38 99 ILE A O 1
ATOM 786 N N . LYS A 1 100 ? -2.851 -6.690 -13.911 1.00 91.25 100 LYS A N 1
ATOM 787 C CA . LYS A 1 100 ? -4.322 -6.639 -14.028 1.00 91.25 100 LYS A CA 1
ATOM 788 C C . LYS A 1 100 ? -4.970 -7.975 -13.665 1.00 91.25 100 LYS A C 1
ATOM 790 O O . LYS A 1 100 ? -5.916 -8.008 -12.879 1.00 91.25 100 LYS A O 1
ATOM 795 N N . GLU A 1 101 ? -4.466 -9.079 -14.210 1.00 91.81 101 GLU A N 1
ATOM 796 C CA . GLU A 1 101 ? -5.019 -10.415 -13.957 1.00 91.81 101 GLU A CA 1
ATOM 797 C C . GLU A 1 101 ? -4.874 -10.827 -12.489 1.00 91.81 101 GLU A C 1
ATOM 799 O O . GLU A 1 101 ? -5.858 -11.216 -11.852 1.00 91.81 101 GLU A O 1
ATOM 804 N N . ASN A 1 102 ? -3.677 -10.655 -11.922 1.00 93.44 102 ASN A N 1
ATOM 805 C CA . ASN A 1 102 ? -3.414 -10.958 -10.517 1.00 93.44 102 ASN A CA 1
ATOM 806 C C . ASN A 1 102 ? -4.272 -10.092 -9.596 1.00 93.44 102 ASN A C 1
ATOM 808 O O . ASN A 1 102 ? -4.925 -10.620 -8.704 1.00 93.44 102 ASN A O 1
ATOM 812 N N . LEU A 1 103 ? -4.349 -8.783 -9.839 1.00 93.25 103 LEU A N 1
ATOM 813 C CA . LEU A 1 103 ? -5.178 -7.872 -9.058 1.00 93.25 103 LEU A CA 1
ATOM 814 C C . LEU A 1 103 ? -6.655 -8.287 -9.070 1.00 93.25 103 LEU A C 1
ATOM 816 O O . LEU A 1 103 ? -7.268 -8.388 -8.008 1.00 93.25 103 LEU A O 1
ATOM 820 N N . ASN A 1 104 ? -7.220 -8.588 -10.243 1.00 92.38 104 ASN A N 1
ATOM 821 C CA . ASN A 1 104 ? -8.607 -9.050 -10.351 1.00 92.38 104 ASN A CA 1
ATOM 822 C C . ASN A 1 104 ? -8.831 -10.358 -9.579 1.00 92.38 104 ASN A C 1
ATOM 824 O O . ASN A 1 104 ? -9.834 -10.501 -8.874 1.00 92.38 104 ASN A O 1
ATOM 828 N N . LYS A 1 105 ? -7.877 -11.294 -9.655 1.00 93.06 105 LYS A N 1
ATOM 829 C CA . LYS A 1 105 ? -7.894 -12.518 -8.846 1.00 93.06 105 LYS A CA 1
ATOM 830 C C . LYS A 1 105 ? -7.894 -12.192 -7.346 1.00 93.06 105 LYS A C 1
ATOM 832 O O . LYS A 1 105 ? -8.747 -12.712 -6.629 1.00 93.06 105 LYS A O 1
ATOM 837 N N . ARG A 1 106 ? -7.018 -11.294 -6.876 1.00 94.31 106 ARG A N 1
ATOM 838 C CA . ARG A 1 106 ? -6.929 -10.891 -5.457 1.00 94.31 106 ARG A CA 1
ATOM 839 C C . ARG A 1 106 ? -8.199 -10.210 -4.953 1.00 94.31 106 ARG A C 1
ATOM 841 O O . ARG A 1 106 ? -8.643 -10.510 -3.849 1.00 94.31 106 ARG A O 1
ATOM 848 N N . ILE A 1 107 ? -8.825 -9.359 -5.764 1.00 94.25 107 ILE A N 1
ATOM 849 C CA . ILE A 1 107 ? -10.111 -8.728 -5.429 1.00 94.25 107 ILE A CA 1
ATOM 850 C C . ILE A 1 107 ? -11.203 -9.790 -5.263 1.00 94.25 107 ILE A C 1
ATOM 852 O O . ILE A 1 107 ? -11.926 -9.782 -4.266 1.00 94.25 107 ILE A O 1
ATOM 856 N N . LYS A 1 108 ? -11.300 -10.741 -6.200 1.00 93.94 108 LYS A N 1
ATOM 857 C CA . LYS A 1 108 ? -12.282 -11.832 -6.128 1.00 93.94 108 LYS A CA 1
ATOM 858 C C . LYS A 1 108 ? -12.071 -12.705 -4.887 1.00 93.94 108 LYS A C 1
ATOM 860 O O . LYS A 1 108 ? -13.036 -13.024 -4.197 1.00 93.94 108 LYS A O 1
ATOM 865 N N . GLU A 1 109 ? -10.823 -13.066 -4.591 1.00 94.94 109 GLU A N 1
ATOM 866 C CA . GLU A 1 109 ? -10.453 -13.824 -3.388 1.00 94.94 109 GLU A CA 1
ATOM 867 C C . GLU A 1 109 ? -10.804 -13.066 -2.101 1.00 94.94 109 GLU A C 1
ATOM 869 O O . GLU A 1 109 ? -11.343 -13.662 -1.169 1.00 94.94 109 GLU A O 1
ATOM 874 N N . ALA A 1 110 ? -10.537 -11.758 -2.053 1.00 96.00 110 ALA A N 1
ATOM 875 C CA . ALA A 1 110 ? -10.857 -10.911 -0.910 1.00 96.00 110 ALA A CA 1
ATOM 876 C C . ALA A 1 110 ? -12.369 -10.867 -0.649 1.00 96.00 110 ALA A C 1
ATOM 878 O O . ALA A 1 110 ? -12.813 -11.146 0.466 1.00 96.00 110 ALA A O 1
ATOM 879 N N . LYS A 1 111 ? -13.174 -10.626 -1.690 1.00 95.19 111 LYS A N 1
ATOM 880 C CA . LYS A 1 111 ? -14.640 -10.611 -1.578 1.00 95.19 111 LYS A CA 1
ATOM 881 C C . LYS A 1 111 ? -15.213 -11.959 -1.165 1.00 95.19 111 LYS A C 1
ATOM 883 O O . LYS A 1 111 ? -16.095 -12.007 -0.314 1.00 95.19 111 LYS A O 1
ATOM 888 N N . ALA A 1 112 ? -14.688 -13.056 -1.712 1.00 95.81 112 ALA A N 1
ATOM 889 C CA . ALA A 1 112 ? -15.103 -14.403 -1.320 1.00 95.81 112 ALA A CA 1
ATOM 890 C C . ALA A 1 112 ? -14.851 -14.692 0.174 1.00 95.81 112 ALA A C 1
ATOM 892 O O . ALA A 1 112 ? -15.562 -15.496 0.770 1.00 95.81 112 ALA A O 1
ATOM 893 N N . LYS A 1 113 ? -13.869 -14.016 0.783 1.00 97.38 113 LYS A N 1
ATOM 894 C CA . LYS A 1 113 ? -13.542 -14.097 2.215 1.00 97.38 113 LYS A CA 1
ATOM 895 C C . LYS A 1 113 ? -14.253 -13.041 3.073 1.00 97.38 113 LYS A C 1
ATOM 897 O O . LYS A 1 113 ? -14.038 -13.010 4.280 1.00 97.38 113 LYS A O 1
ATOM 902 N N . GLY A 1 114 ? -15.079 -12.174 2.483 1.00 96.88 114 GLY A N 1
ATOM 903 C CA . GLY A 1 114 ? -15.737 -11.073 3.195 1.00 96.88 114 GLY A CA 1
ATOM 904 C C . GLY A 1 114 ? -14.789 -9.944 3.624 1.00 96.88 114 GLY A C 1
ATOM 905 O O . GLY A 1 114 ? -15.108 -9.198 4.548 1.00 96.88 114 GLY A O 1
ATOM 906 N N . ILE A 1 115 ? -13.622 -9.821 2.982 1.00 97.75 115 ILE A N 1
ATOM 907 C CA . ILE A 1 115 ? -12.678 -8.720 3.214 1.00 97.75 115 ILE A CA 1
ATOM 908 C C . ILE A 1 115 ? -13.228 -7.457 2.549 1.00 97.75 115 ILE A C 1
ATOM 910 O O . ILE A 1 115 ? -13.600 -7.494 1.377 1.00 97.75 115 ILE A O 1
ATOM 914 N N . VAL A 1 116 ? -13.231 -6.335 3.277 1.00 97.69 116 VAL A N 1
ATOM 915 C CA . VAL A 1 116 ? -13.691 -5.043 2.744 1.00 97.69 116 VAL A CA 1
ATOM 916 C C . VAL A 1 116 ? -12.703 -4.532 1.701 1.00 97.69 116 VAL A C 1
ATOM 918 O O . VAL A 1 116 ? -11.525 -4.349 2.002 1.00 97.69 116 VAL A O 1
ATOM 921 N N . VAL A 1 117 ? -13.183 -4.248 0.494 1.00 97.00 117 VAL A N 1
ATOM 922 C CA . VAL A 1 117 ? -12.382 -3.757 -0.628 1.00 97.00 117 VAL A CA 1
ATOM 923 C C . VAL A 1 117 ? -12.631 -2.267 -0.855 1.00 97.00 117 VAL A C 1
ATOM 925 O O . VAL A 1 117 ? -13.744 -1.842 -1.172 1.00 97.00 117 VAL A O 1
ATOM 928 N N . ILE A 1 118 ? -11.570 -1.468 -0.734 1.00 95.75 118 ILE A N 1
ATOM 929 C CA . ILE A 1 118 ? -11.590 -0.021 -0.962 1.00 95.75 118 ILE A CA 1
ATOM 930 C C . ILE A 1 118 ? -10.753 0.295 -2.194 1.00 95.75 118 ILE A C 1
ATOM 932 O O . ILE A 1 118 ? -9.547 0.046 -2.218 1.00 95.75 118 ILE A O 1
ATOM 936 N N . TYR A 1 119 ? -11.380 0.892 -3.203 1.00 93.81 119 TYR A N 1
ATOM 937 C CA . TYR A 1 119 ? -10.661 1.419 -4.359 1.00 93.81 119 TYR A CA 1
ATOM 938 C C . TYR A 1 119 ? -10.294 2.876 -4.108 1.00 93.81 119 TYR A C 1
ATOM 940 O O . TYR A 1 119 ? -11.179 3.708 -3.893 1.00 93.81 119 TYR A O 1
ATOM 948 N N . LEU A 1 120 ? -8.999 3.188 -4.166 1.00 93.12 120 LEU A N 1
ATOM 949 C CA . LEU A 1 120 ? -8.533 4.563 -4.273 1.00 93.12 120 LEU A CA 1
ATOM 950 C C . LEU A 1 120 ? -8.402 4.897 -5.747 1.00 93.12 120 LEU A C 1
ATOM 952 O O . LEU A 1 120 ? -7.662 4.256 -6.493 1.00 93.12 120 LEU A O 1
ATOM 956 N N . VAL A 1 121 ? -9.154 5.901 -6.150 1.00 88.94 121 VAL A N 1
ATOM 957 C CA . VAL A 1 121 ? -9.307 6.327 -7.525 1.00 88.94 121 VAL A CA 1
ATOM 958 C C . VAL A 1 121 ? -8.705 7.707 -7.673 1.00 88.94 121 VAL A C 1
ATOM 960 O O . VAL A 1 121 ? -9.106 8.638 -6.968 1.00 88.94 121 VAL A O 1
ATOM 963 N N . ASP A 1 122 ? -7.820 7.837 -8.656 1.00 85.94 122 ASP A N 1
ATOM 964 C CA . ASP A 1 122 ? -7.203 9.112 -8.960 1.00 85.94 122 ASP A CA 1
ATOM 965 C C . ASP A 1 122 ? -8.231 10.151 -9.436 1.00 85.94 122 ASP A C 1
ATOM 967 O O . ASP A 1 122 ? -9.060 9.895 -10.318 1.00 85.94 122 ASP A O 1
ATOM 971 N N . THR A 1 123 ? -8.205 11.342 -8.833 1.00 80.38 123 THR A N 1
ATOM 972 C CA . THR A 1 123 ? -9.143 12.425 -9.158 1.00 80.38 123 THR A CA 1
ATOM 973 C C . THR A 1 123 ? -9.008 12.976 -10.575 1.00 80.38 123 THR A C 1
ATOM 975 O O . THR A 1 123 ? -10.005 13.461 -11.114 1.00 80.38 123 THR A O 1
ATOM 978 N N . LEU A 1 124 ? -7.814 12.909 -11.165 1.00 70.62 124 LEU A N 1
ATOM 979 C CA . LEU A 1 124 ? -7.521 13.317 -12.541 1.00 70.62 124 LEU A CA 1
ATOM 980 C C . LEU A 1 124 ? -7.976 12.243 -13.531 1.00 70.62 124 LEU A C 1
ATOM 982 O O . LEU A 1 124 ? -8.457 12.543 -14.621 1.00 70.62 124 LEU A O 1
ATOM 986 N N . VAL A 1 125 ? -7.875 10.983 -13.115 1.00 65.00 125 VAL A N 1
ATOM 987 C CA . VAL A 1 125 ? -8.031 9.801 -13.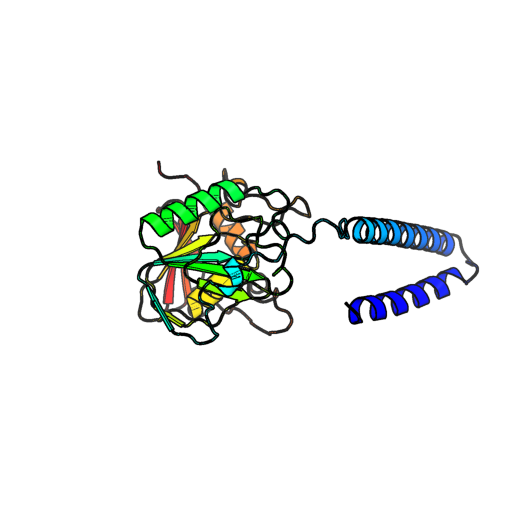969 1.00 65.00 125 VAL A CA 1
ATOM 988 C C . VAL A 1 125 ? -9.436 9.196 -13.846 1.00 65.00 125 VAL A C 1
ATOM 990 O O . VAL A 1 125 ? -9.677 8.083 -14.302 1.00 65.00 125 VAL A O 1
ATOM 993 N N . LYS A 1 126 ? -10.419 9.925 -13.291 1.00 61.97 126 LYS A N 1
ATOM 994 C CA . LYS A 1 126 ? -11.796 9.424 -13.073 1.00 61.97 126 LYS A CA 1
ATOM 995 C C . LYS A 1 126 ? -12.428 8.744 -14.296 1.00 61.97 126 LYS A C 1
ATOM 997 O O . LYS A 1 126 ? -13.298 7.896 -14.137 1.00 61.97 126 LYS A O 1
ATOM 1002 N N . ARG A 1 127 ? -11.995 9.121 -15.504 1.00 57.03 127 ARG A N 1
ATOM 1003 C CA . ARG A 1 127 ? -12.468 8.573 -16.781 1.00 57.03 127 ARG A CA 1
ATOM 1004 C C . ARG A 1 127 ? -11.838 7.235 -17.182 1.00 57.03 127 ARG A C 1
ATOM 1006 O O . ARG A 1 127 ? -12.461 6.520 -17.946 1.00 57.03 127 ARG A O 1
ATOM 1013 N N . PHE A 1 128 ? -10.669 6.865 -16.657 1.00 57.03 128 PHE A N 1
ATOM 1014 C CA . PHE A 1 128 ? -9.912 5.691 -17.123 1.00 57.03 128 PHE A CA 1
ATOM 1015 C C . PHE A 1 128 ? -10.012 4.462 -16.197 1.00 57.03 128 PHE A C 1
ATOM 1017 O O . PHE A 1 128 ? -9.322 3.462 -16.380 1.00 57.03 128 PHE A O 1
ATOM 1024 N N . ILE A 1 129 ? -10.872 4.515 -15.177 1.00 60.12 129 ILE A N 1
ATOM 1025 C CA . ILE A 1 129 ? -11.060 3.415 -14.213 1.00 60.12 129 ILE A CA 1
ATOM 1026 C C . ILE A 1 129 ? -11.844 2.252 -14.843 1.00 60.12 129 ILE A C 1
ATOM 1028 O O . ILE A 1 129 ? -11.631 1.094 -14.485 1.00 60.12 129 ILE A O 1
ATOM 1032 N N . SER A 1 130 ? -12.760 2.558 -15.767 1.00 53.78 130 SER A N 1
ATOM 1033 C CA . SER A 1 130 ? -13.810 1.654 -16.259 1.00 53.78 130 SER A CA 1
ATOM 1034 C C . SER A 1 130 ? -13.319 0.449 -17.059 1.00 53.78 130 SER A C 1
ATOM 1036 O O . SER A 1 130 ? -14.107 -0.452 -17.315 1.00 53.78 130 SER A O 1
ATOM 1038 N N . GLU A 1 131 ? -12.050 0.412 -17.464 1.00 62.38 131 GLU A N 1
ATOM 1039 C CA . GLU A 1 131 ? -11.510 -0.674 -18.296 1.00 62.38 131 GLU A CA 1
ATOM 1040 C C . GLU A 1 131 ? -10.443 -1.517 -17.586 1.00 62.38 131 GLU A C 1
ATOM 1042 O O . GLU A 1 131 ? -10.051 -2.595 -18.057 1.00 62.38 131 GLU A O 1
ATOM 1047 N N . TYR A 1 132 ? -9.934 -1.043 -16.447 1.00 70.75 132 TYR A N 1
ATOM 1048 C CA . TYR A 1 132 ? -8.838 -1.718 -15.760 1.00 70.75 132 TYR A CA 1
ATOM 1049 C C . TYR A 1 132 ? -9.327 -2.870 -14.881 1.00 70.75 132 TYR A C 1
ATOM 1051 O O . TYR A 1 132 ? -8.719 -3.943 -14.855 1.00 70.75 132 TYR A O 1
ATOM 1059 N N . PHE A 1 133 ? -10.455 -2.681 -14.204 1.00 66.88 133 PHE A N 1
ATOM 1060 C CA . PHE A 1 133 ? -11.027 -3.687 -13.322 1.00 66.88 133 PHE A CA 1
ATOM 1061 C C . PHE A 1 133 ? -11.992 -4.588 -14.080 1.00 66.88 133 PHE A C 1
ATOM 1063 O O . PHE A 1 133 ? -12.846 -4.118 -14.816 1.00 66.88 133 PHE A O 1
ATOM 1070 N N . LEU A 1 134 ? -11.897 -5.900 -13.864 1.00 59.69 134 LEU A N 1
ATOM 1071 C CA . LEU A 1 134 ? -12.985 -6.803 -14.256 1.00 59.69 134 LEU A CA 1
ATOM 1072 C C . LEU A 1 134 ? -14.143 -6.727 -13.250 1.00 59.69 134 LEU A C 1
ATOM 1074 O O . LEU A 1 134 ? -15.289 -7.014 -13.587 1.00 59.69 134 LEU A O 1
ATOM 1078 N N . ASP A 1 135 ? -13.840 -6.330 -12.012 1.00 67.25 135 ASP A N 1
ATOM 1079 C CA . ASP A 1 135 ? -14.805 -6.180 -10.932 1.00 67.25 135 ASP A CA 1
ATOM 1080 C C . ASP A 1 135 ? -15.072 -4.700 -10.622 1.00 67.25 135 ASP A C 1
ATOM 1082 O O . ASP A 1 135 ? -14.321 -4.020 -9.917 1.00 67.25 135 ASP A O 1
ATOM 1086 N N . HIS A 1 136 ? -16.190 -4.231 -11.165 1.00 77.69 136 HIS A N 1
ATOM 1087 C CA . HIS A 1 136 ? -16.730 -2.875 -11.073 1.00 77.69 136 HIS A CA 1
ATOM 1088 C C . HIS A 1 136 ? -17.576 -2.613 -9.816 1.00 77.69 136 HIS A C 1
ATOM 1090 O O . HIS A 1 136 ? -18.417 -1.716 -9.804 1.00 77.69 136 HIS A O 1
ATOM 1096 N N . LYS A 1 137 ? -17.424 -3.426 -8.764 1.00 84.25 137 LYS A N 1
ATOM 1097 C CA . LYS A 1 137 ? -18.270 -3.344 -7.562 1.00 84.25 137 LYS A CA 1
ATOM 1098 C C . LYS A 1 137 ? -17.464 -3.335 -6.259 1.00 84.25 137 LYS A C 1
ATOM 1100 O O . LYS A 1 137 ? -17.686 -4.224 -5.436 1.00 84.25 137 LYS A O 1
ATOM 1105 N N . PRO A 1 138 ? -16.482 -2.438 -6.056 1.00 87.50 138 PRO A N 1
ATOM 1106 C CA . PRO A 1 138 ? -15.837 -2.330 -4.745 1.00 87.50 138 PRO A CA 1
ATOM 1107 C C . PRO A 1 138 ? -16.871 -2.015 -3.652 1.00 87.50 138 PRO A C 1
ATOM 1109 O O . PRO A 1 138 ? -17.913 -1.424 -3.941 1.00 87.50 138 PRO A O 1
ATOM 1112 N N . ASP A 1 139 ? -16.578 -2.380 -2.401 1.00 93.94 139 ASP A N 1
ATOM 1113 C CA . ASP A 1 139 ? -17.442 -2.015 -1.267 1.00 93.94 139 ASP A CA 1
ATOM 1114 C C . ASP A 1 139 ? -17.461 -0.499 -1.078 1.00 93.94 139 ASP A C 1
ATOM 1116 O O . ASP A 1 139 ? -18.492 0.096 -0.757 1.00 93.94 139 ASP A O 1
ATOM 1120 N N . TYR A 1 140 ? -16.303 0.123 -1.313 1.00 95.00 140 TYR A N 1
ATOM 1121 C CA . TYR A 1 140 ? -16.125 1.556 -1.211 1.00 95.00 140 TYR A CA 1
ATOM 1122 C C . TYR A 1 140 ? -15.218 2.113 -2.299 1.00 95.00 140 TYR A C 1
ATOM 1124 O O . TYR A 1 140 ? -14.209 1.515 -2.676 1.00 95.00 140 TYR A O 1
ATOM 1132 N N . LEU A 1 141 ? -15.537 3.333 -2.717 1.00 92.00 141 LEU A N 1
ATOM 1133 C CA . LEU A 1 141 ? -14.681 4.157 -3.554 1.00 92.00 141 LEU A CA 1
ATOM 1134 C C . LEU A 1 141 ? -14.218 5.377 -2.766 1.00 92.00 141 LEU A C 1
ATOM 1136 O O . LEU A 1 141 ? -15.003 6.055 -2.101 1.00 92.00 141 LEU A O 1
ATOM 1140 N N . LEU A 1 142 ? -12.933 5.674 -2.872 1.00 91.75 142 LEU A N 1
ATOM 1141 C CA . LEU A 1 142 ? -12.331 6.877 -2.337 1.00 91.75 142 LEU A CA 1
ATOM 1142 C C . LEU A 1 142 ? -11.633 7.620 -3.471 1.00 91.75 142 LEU A C 1
ATOM 1144 O O . LEU A 1 142 ? -10.820 7.052 -4.190 1.00 91.75 142 LEU A O 1
ATOM 1148 N N . LEU A 1 143 ? -11.939 8.904 -3.613 1.00 89.00 143 LEU A N 1
ATOM 1149 C CA . LEU A 1 143 ? -11.218 9.774 -4.532 1.00 89.00 143 LEU A CA 1
ATOM 1150 C C . LEU A 1 143 ? -9.969 10.311 -3.837 1.00 89.00 143 LEU A C 1
ATOM 1152 O O . LEU A 1 143 ? -10.077 10.892 -2.758 1.00 89.00 143 LEU A O 1
ATOM 1156 N N . SER A 1 144 ? -8.811 10.123 -4.454 1.00 88.50 144 SER A N 1
ATOM 1157 C CA . SER A 1 144 ? -7.506 10.497 -3.908 1.00 88.50 144 SER A CA 1
ATOM 1158 C C . SER A 1 144 ? -6.594 10.927 -5.048 1.00 88.50 144 SER A C 1
ATOM 1160 O O . SER A 1 144 ? -6.655 10.309 -6.090 1.00 88.50 144 SER A O 1
ATOM 1162 N N . SER A 1 145 ? -5.784 11.978 -4.918 1.00 83.69 145 SER A N 1
ATOM 1163 C CA . SER A 1 145 ? -4.874 12.377 -6.013 1.00 83.69 145 SER A CA 1
ATOM 1164 C C . SER A 1 145 ? -3.494 11.734 -5.895 1.00 83.69 145 SER A C 1
ATOM 1166 O O . SER A 1 145 ? -2.773 11.667 -6.883 1.00 83.69 145 SER A O 1
ATOM 1168 N N . GLY A 1 146 ? -3.111 11.288 -4.697 1.00 84.69 146 GLY A N 1
ATOM 1169 C CA . GLY A 1 146 ? -1.787 10.722 -4.423 1.00 84.69 146 GLY A CA 1
ATOM 1170 C C . GLY A 1 146 ? -1.829 9.346 -3.769 1.00 84.69 146 GLY A C 1
ATOM 1171 O O . GLY A 1 146 ? -0.794 8.842 -3.373 1.00 84.69 146 GLY A O 1
ATOM 1172 N N . GLY A 1 147 ? -3.003 8.725 -3.631 1.00 88.38 147 GLY A N 1
ATOM 1173 C CA . GLY A 1 147 ? -3.198 7.569 -2.752 1.00 88.38 147 GLY A CA 1
ATOM 1174 C C . GLY A 1 147 ? -3.391 7.958 -1.280 1.00 88.38 147 GLY A C 1
ATOM 1175 O O . GLY A 1 147 ? -3.558 7.083 -0.432 1.00 88.38 147 GLY A O 1
ATOM 1176 N N . ASP A 1 148 ? -3.414 9.254 -0.971 1.00 90.88 148 ASP A N 1
ATOM 1177 C CA . ASP A 1 148 ? -3.669 9.806 0.350 1.00 90.88 148 ASP A CA 1
ATOM 1178 C C . ASP A 1 148 ? -5.141 9.697 0.782 1.00 90.88 148 ASP A C 1
ATOM 1180 O O . ASP A 1 148 ? -6.068 9.717 -0.035 1.00 90.88 148 ASP A O 1
ATOM 1184 N N . HIS A 1 149 ? -5.370 9.590 2.092 1.00 93.00 149 HIS A N 1
ATOM 1185 C CA . HIS A 1 149 ? -6.707 9.526 2.666 1.00 93.00 149 HIS A CA 1
ATOM 1186 C C . HIS A 1 149 ? -6.778 9.940 4.140 1.00 93.00 149 HIS A C 1
ATOM 1188 O O . HIS A 1 149 ? -5.801 9.969 4.880 1.00 93.00 149 HIS A O 1
ATOM 1194 N N . GLN A 1 150 ? -7.999 10.199 4.616 1.00 93.50 150 GLN A N 1
ATOM 1195 C CA . GLN A 1 150 ? -8.263 10.576 6.014 1.00 93.50 150 GLN A CA 1
ATOM 1196 C C . GLN A 1 150 ? -9.314 9.683 6.697 1.00 93.50 150 GLN A C 1
ATOM 1198 O O . GLN A 1 150 ? -9.850 10.040 7.748 1.00 93.50 150 GLN A O 1
ATOM 1203 N N . ILE A 1 151 ? -9.621 8.521 6.106 1.00 95.44 151 ILE A N 1
ATOM 1204 C CA . ILE A 1 151 ? -10.518 7.514 6.694 1.00 95.44 151 ILE A CA 1
ATOM 1205 C C . ILE A 1 151 ? -9.948 7.056 8.040 1.00 95.44 151 ILE A C 1
ATOM 1207 O O . ILE A 1 151 ? -8.787 6.661 8.116 1.00 95.44 151 ILE A O 1
ATOM 1211 N N . LYS A 1 152 ? -10.768 7.082 9.094 1.00 96.94 152 LYS A N 1
ATOM 1212 C CA . LYS A 1 152 ? -10.408 6.583 10.426 1.00 96.94 152 LYS A CA 1
ATOM 1213 C C . LYS A 1 152 ? -10.711 5.092 10.497 1.00 96.94 152 LYS A C 1
ATOM 1215 O O . LYS A 1 152 ? -11.875 4.692 10.511 1.00 96.94 152 LYS A O 1
ATOM 1220 N N . LEU A 1 153 ? -9.663 4.279 10.520 1.00 96.75 153 LEU A N 1
ATOM 1221 C CA . LEU A 1 153 ? -9.772 2.828 10.426 1.00 96.75 153 LEU A CA 1
ATOM 1222 C C . LEU A 1 153 ? -9.761 2.189 11.813 1.00 96.75 153 LEU A C 1
ATOM 1224 O O . LEU A 1 153 ? -9.118 2.666 12.750 1.00 96.75 153 LEU A O 1
ATOM 1228 N N . ARG A 1 154 ? -10.471 1.074 11.935 1.00 97.94 154 ARG A N 1
ATOM 1229 C CA . ARG A 1 154 ? -10.346 0.145 13.053 1.00 97.94 154 ARG A CA 1
ATOM 1230 C C . ARG A 1 154 ? -10.240 -1.269 12.489 1.00 97.94 154 ARG A C 1
ATOM 1232 O O . ARG A 1 154 ? -11.233 -1.994 12.511 1.00 97.94 154 ARG A O 1
ATOM 1239 N N . ALA A 1 155 ? -9.058 -1.608 11.974 1.00 97.75 155 ALA A N 1
ATOM 1240 C CA . ALA A 1 155 ? -8.743 -2.887 11.342 1.00 97.75 155 ALA A CA 1
ATOM 1241 C C . ALA A 1 155 ? -7.468 -3.527 11.899 1.00 97.75 155 ALA A C 1
ATOM 1243 O O . ALA A 1 155 ? -6.565 -2.829 12.371 1.00 97.75 155 ALA A O 1
ATOM 1244 N N . LYS A 1 156 ? -7.427 -4.865 11.866 1.00 97.31 156 LYS A N 1
ATOM 1245 C CA . LYS A 1 156 ? -6.288 -5.676 12.324 1.00 97.31 156 LYS A CA 1
ATOM 1246 C C . LYS A 1 156 ? -5.340 -5.983 11.170 1.00 97.31 156 LYS A C 1
ATOM 1248 O O . LYS A 1 156 ? -4.131 -5.827 11.321 1.00 97.31 156 LYS A O 1
ATOM 1253 N N . ASN A 1 157 ? -5.905 -6.374 10.027 1.00 98.44 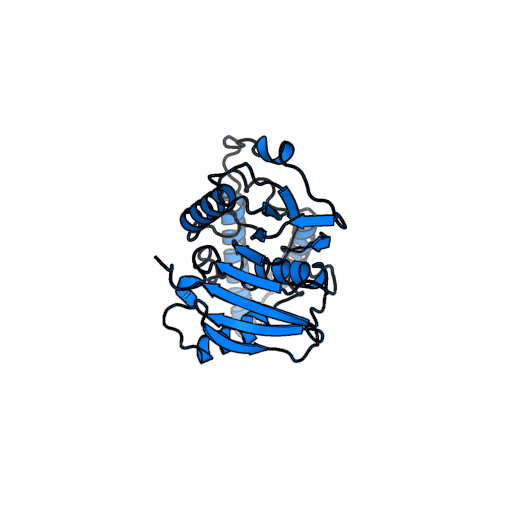157 ASN A N 1
ATOM 1254 C CA . ASN A 1 157 ? -5.152 -6.717 8.827 1.00 98.44 157 ASN A CA 1
ATOM 1255 C C . ASN A 1 157 ? -5.455 -5.711 7.715 1.00 98.44 157 ASN A C 1
ATOM 1257 O O . ASN A 1 157 ? -6.605 -5.483 7.346 1.00 98.44 157 ASN A O 1
ATOM 1261 N N . LEU A 1 158 ? -4.407 -5.106 7.179 1.00 98.50 158 LEU A N 1
ATOM 1262 C CA . LEU A 1 158 ? -4.456 -4.249 6.006 1.00 98.50 158 LEU A CA 1
ATOM 1263 C C . LEU A 1 158 ? -3.744 -4.972 4.871 1.00 98.50 158 LEU A C 1
ATOM 1265 O O . LEU A 1 158 ? -2.662 -5.516 5.070 1.00 98.50 158 LEU A O 1
ATOM 1269 N N . ILE A 1 159 ? -4.340 -4.988 3.692 1.00 98.56 159 ILE A N 1
ATOM 1270 C CA . ILE A 1 159 ? -3.791 -5.629 2.504 1.00 98.56 159 ILE A CA 1
ATOM 1271 C C . ILE A 1 159 ? -3.643 -4.549 1.440 1.00 98.56 159 ILE A C 1
ATOM 1273 O O . ILE A 1 159 ? -4.561 -3.755 1.242 1.00 98.56 159 ILE A O 1
ATOM 1277 N N . PHE A 1 160 ? -2.496 -4.503 0.772 1.00 97.88 160 PHE A N 1
ATOM 1278 C CA . PHE A 1 160 ? -2.176 -3.469 -0.207 1.00 97.88 160 PHE A CA 1
ATOM 1279 C C . PHE A 1 160 ? -1.932 -4.071 -1.586 1.00 97.88 160 PHE A C 1
ATOM 1281 O O . PHE A 1 160 ? -1.222 -5.071 -1.735 1.00 97.88 160 PHE A O 1
ATOM 1288 N N . SER A 1 161 ? -2.537 -3.430 -2.581 1.00 96.56 161 SER A N 1
ATOM 1289 C CA . SER A 1 161 ? -2.505 -3.793 -3.992 1.00 96.56 161 SER A CA 1
ATOM 1290 C C . SER A 1 161 ? -2.644 -2.534 -4.865 1.00 96.56 161 SER A C 1
ATOM 1292 O O . SER A 1 161 ? -3.023 -1.469 -4.371 1.00 96.56 161 SER A O 1
ATOM 1294 N N . GLY A 1 162 ? -2.343 -2.626 -6.160 1.00 93.81 162 GLY A N 1
ATOM 1295 C CA . GLY A 1 162 ? -2.305 -1.476 -7.071 1.00 93.81 162 GLY A CA 1
ATOM 1296 C C . GLY A 1 162 ? -0.928 -0.808 -7.120 1.00 93.81 162 GLY A C 1
ATOM 1297 O O . GLY A 1 162 ? 0.094 -1.488 -7.133 1.00 93.81 162 GLY A O 1
ATOM 1298 N N . GLY A 1 163 ? -0.855 0.516 -7.208 1.00 88.19 163 GLY A N 1
ATOM 1299 C CA . GLY A 1 163 ? 0.439 1.184 -7.272 1.00 88.19 163 GLY A CA 1
ATOM 1300 C C . GLY A 1 163 ? 0.394 2.685 -7.542 1.00 88.19 163 GLY A C 1
ATOM 1301 O O . GLY A 1 163 ? -0.664 3.302 -7.518 1.00 88.19 163 GLY A O 1
ATOM 1302 N N . PHE A 1 164 ? 1.552 3.307 -7.772 1.00 90.19 164 PHE A N 1
ATOM 1303 C CA . PHE A 1 164 ? 2.890 2.681 -7.704 1.00 90.19 164 PHE A CA 1
ATOM 1304 C C . PHE A 1 164 ? 3.289 2.337 -6.260 1.00 90.19 164 PHE A C 1
ATOM 1306 O O . PHE A 1 164 ? 2.879 3.034 -5.329 1.00 90.19 164 PHE A O 1
ATOM 1313 N N . PHE A 1 165 ? 4.076 1.274 -6.077 1.00 92.94 165 PHE A N 1
ATOM 1314 C CA . PHE A 1 165 ? 4.510 0.801 -4.762 1.00 92.94 165 PHE A CA 1
ATOM 1315 C C . PHE A 1 165 ? 5.263 1.879 -3.979 1.00 92.94 165 PHE A C 1
ATOM 1317 O O . PHE A 1 165 ? 4.912 2.117 -2.834 1.00 92.94 165 PHE A O 1
ATOM 1324 N N . GLU A 1 166 ? 6.231 2.552 -4.600 1.00 88.75 166 GLU A N 1
ATOM 1325 C CA . GLU A 1 166 ? 7.108 3.561 -3.983 1.00 88.75 166 GLU A CA 1
ATOM 1326 C C . GLU A 1 166 ? 6.443 4.927 -3.778 1.00 88.75 166 GLU A C 1
ATOM 1328 O O . GLU A 1 166 ? 7.055 5.845 -3.245 1.00 88.75 166 GLU A O 1
ATOM 1333 N N . ALA A 1 167 ? 5.211 5.090 -4.259 1.00 87.69 167 ALA A N 1
ATOM 1334 C CA . ALA A 1 167 ? 4.500 6.359 -4.261 1.00 87.69 167 ALA A CA 1
ATOM 1335 C C . ALA A 1 167 ? 3.085 6.158 -3.718 1.00 87.69 167 ALA A C 1
ATOM 1337 O O . ALA A 1 167 ? 2.897 6.027 -2.511 1.00 87.69 167 ALA A O 1
ATOM 1338 N N . CYS A 1 168 ? 2.080 6.091 -4.593 1.00 90.38 168 CYS A N 1
ATOM 1339 C CA . CYS A 1 168 ? 0.687 6.154 -4.172 1.00 90.38 168 CYS A CA 1
ATOM 1340 C C . CYS A 1 168 ? 0.297 5.043 -3.191 1.00 90.38 168 CYS A C 1
ATOM 1342 O O . CYS A 1 168 ? -0.386 5.308 -2.205 1.00 90.38 168 CYS A O 1
ATOM 1344 N N . ALA A 1 169 ? 0.750 3.805 -3.411 1.00 93.00 169 ALA A N 1
ATOM 1345 C CA . ALA A 1 169 ? 0.450 2.709 -2.491 1.00 93.00 169 ALA A CA 1
ATOM 1346 C C . ALA A 1 169 ? 1.159 2.882 -1.136 1.00 93.00 169 ALA A C 1
ATOM 1348 O O . ALA A 1 169 ? 0.575 2.567 -0.096 1.00 93.00 169 ALA A O 1
ATOM 1349 N N . ALA A 1 170 ? 2.382 3.421 -1.130 1.00 91.81 170 ALA A N 1
ATOM 1350 C CA . ALA A 1 170 ? 3.094 3.770 0.093 1.00 91.81 170 ALA A CA 1
ATOM 1351 C C . ALA A 1 170 ? 2.372 4.893 0.862 1.00 91.81 170 ALA A C 1
ATOM 1353 O O . ALA A 1 170 ? 2.215 4.795 2.081 1.00 91.81 170 ALA A O 1
ATOM 1354 N N . GLU A 1 171 ? 1.838 5.906 0.168 1.00 90.19 171 GLU A N 1
ATOM 1355 C CA . GLU A 1 171 ? 1.008 6.953 0.782 1.00 90.19 171 GLU A CA 1
ATOM 1356 C C . GLU A 1 171 ? -0.292 6.396 1.371 1.00 90.19 171 GLU A C 1
ATOM 1358 O O . GLU A 1 171 ? -0.644 6.726 2.507 1.00 90.19 171 GLU A O 1
ATOM 1363 N N . THR A 1 172 ? -0.970 5.499 0.648 1.00 94.25 172 THR A N 1
ATOM 1364 C CA . THR A 1 172 ? -2.162 4.806 1.156 1.00 94.25 172 THR A CA 1
ATOM 1365 C C . THR A 1 172 ? -1.841 4.040 2.430 1.00 94.25 172 THR A C 1
ATOM 1367 O O . THR A 1 172 ? -2.552 4.154 3.426 1.00 94.25 172 THR A O 1
ATOM 1370 N N . ALA A 1 173 ? -0.744 3.285 2.436 1.00 94.88 173 ALA A N 1
ATOM 1371 C CA . ALA A 1 173 ? -0.323 2.535 3.607 1.00 94.88 173 ALA A CA 1
ATOM 1372 C C . ALA A 1 173 ? 0.056 3.447 4.779 1.00 94.88 173 ALA A C 1
ATOM 1374 O O . ALA A 1 173 ? -0.386 3.202 5.901 1.00 94.88 173 ALA A O 1
ATOM 1375 N N . ARG A 1 174 ? 0.796 4.536 4.534 1.00 92.50 174 ARG A N 1
ATOM 1376 C CA . ARG A 1 174 ? 1.109 5.554 5.549 1.00 92.50 174 ARG A CA 1
ATOM 1377 C C . ARG A 1 174 ? -0.165 6.076 6.206 1.00 92.50 174 ARG A C 1
ATOM 1379 O O . ARG A 1 174 ? -0.275 6.053 7.434 1.00 92.50 174 ARG A O 1
ATOM 1386 N N . ASP A 1 175 ? -1.123 6.532 5.406 1.00 93.25 175 ASP A N 1
ATOM 1387 C CA . ASP A 1 175 ? -2.357 7.124 5.915 1.00 93.25 175 ASP A CA 1
ATOM 1388 C C . ASP A 1 175 ? -3.230 6.075 6.609 1.00 93.25 175 ASP A C 1
ATOM 1390 O O . ASP A 1 175 ? -3.842 6.376 7.638 1.00 93.25 175 ASP A O 1
ATOM 1394 N N . ALA A 1 176 ? -3.227 4.827 6.141 1.00 95.56 176 ALA A N 1
ATOM 1395 C CA . ALA A 1 176 ? -3.888 3.726 6.824 1.00 95.56 176 ALA A CA 1
ATOM 1396 C C . ALA A 1 176 ? -3.248 3.445 8.190 1.00 95.56 176 ALA A C 1
ATOM 1398 O O . ALA A 1 176 ? -3.959 3.288 9.181 1.00 95.56 176 ALA A O 1
ATOM 1399 N N . PHE A 1 177 ? -1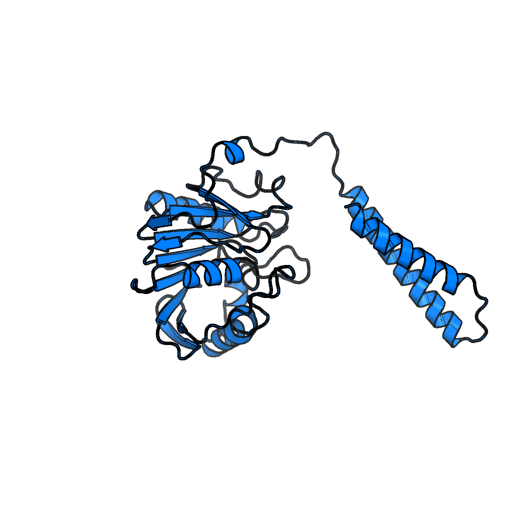.918 3.457 8.293 1.00 95.00 177 PHE A N 1
ATOM 1400 C CA . PHE A 1 177 ? -1.213 3.241 9.557 1.00 95.00 177 PHE A CA 1
ATOM 1401 C C . PHE A 1 177 ? -1.472 4.383 10.539 1.00 95.00 177 PHE A C 1
ATOM 1403 O O . PHE A 1 177 ? -1.822 4.137 11.695 1.00 95.00 177 PHE A O 1
ATOM 1410 N N . LEU A 1 178 ? -1.352 5.634 10.090 1.00 92.88 178 LEU A N 1
ATOM 1411 C CA . LEU A 1 178 ? -1.583 6.818 10.920 1.00 92.88 178 LEU A CA 1
ATOM 1412 C C . LEU A 1 178 ? -3.033 6.917 11.397 1.00 92.88 178 LEU A C 1
ATOM 1414 O O . LEU A 1 178 ? -3.273 7.241 12.560 1.00 92.88 178 LEU A O 1
ATOM 1418 N N . ASN A 1 179 ? -3.996 6.615 10.524 1.00 94.94 179 ASN A N 1
ATOM 1419 C CA . ASN A 1 179 ? -5.415 6.764 10.828 1.00 94.94 179 ASN A CA 1
ATOM 1420 C C . ASN A 1 179 ? -6.074 5.512 11.424 1.00 94.94 179 ASN A C 1
ATOM 1422 O O . ASN A 1 179 ? -7.242 5.592 11.817 1.00 94.94 179 ASN A O 1
ATOM 1426 N N . ASN A 1 180 ? -5.374 4.376 11.506 1.00 97.12 180 ASN A N 1
ATOM 1427 C CA . ASN A 1 180 ? -5.884 3.197 12.201 1.00 97.12 180 ASN A CA 1
ATOM 1428 C C . ASN A 1 180 ? -5.808 3.371 13.722 1.00 97.12 180 ASN A C 1
ATOM 1430 O O . ASN A 1 180 ? -4.845 3.946 14.235 1.00 97.12 180 ASN A O 1
ATOM 1434 N N . ASP A 1 181 ? -6.781 2.813 14.441 1.00 96.44 181 ASP A N 1
ATOM 1435 C CA . ASP A 1 181 ? -6.836 2.805 15.905 1.00 96.44 181 ASP A CA 1
ATOM 1436 C C . ASP A 1 181 ? -5.484 2.351 16.509 1.00 96.44 181 ASP A C 1
ATOM 1438 O O . ASP A 1 181 ? -5.041 1.224 16.259 1.00 96.44 181 ASP A O 1
ATOM 1442 N N . PRO A 1 182 ? -4.792 3.201 17.295 1.00 95.12 182 PRO A N 1
ATOM 1443 C CA . PRO A 1 182 ? -3.470 2.883 17.833 1.00 95.12 182 PRO A CA 1
ATOM 1444 C C . PRO A 1 182 ? -3.488 1.743 18.855 1.00 95.12 182 PRO A C 1
ATOM 1446 O O . PRO A 1 182 ? -2.429 1.215 19.181 1.00 95.12 182 PRO A O 1
ATOM 1449 N N . LYS A 1 183 ? -4.668 1.357 19.360 1.00 95.50 183 LYS A N 1
ATOM 1450 C CA . LYS A 1 183 ? -4.830 0.239 20.299 1.00 95.50 183 LYS A CA 1
ATOM 1451 C C . LYS A 1 183 ? -4.907 -1.121 19.604 1.00 95.50 183 LYS A C 1
ATOM 1453 O O . LYS A 1 183 ? -4.935 -2.138 20.291 1.00 95.50 183 LYS A O 1
ATOM 1458 N N . ILE A 1 184 ? -4.985 -1.153 18.274 1.00 94.56 184 ILE A N 1
ATOM 1459 C CA . ILE A 1 184 ? -5.093 -2.395 17.508 1.00 94.56 184 ILE A CA 1
ATOM 1460 C C . ILE A 1 184 ? -3.715 -2.786 16.965 1.00 94.56 184 ILE A C 1
ATOM 1462 O O . ILE A 1 184 ? -3.105 -1.983 16.250 1.00 94.56 184 ILE A O 1
ATOM 1466 N N . PRO A 1 185 ? -3.223 -4.004 17.274 1.00 93.50 185 PRO A N 1
ATOM 1467 C CA . PRO A 1 185 ? -2.046 -4.561 16.619 1.00 93.50 185 PRO A CA 1
ATOM 1468 C C . PRO A 1 185 ? -2.260 -4.600 15.108 1.00 93.50 185 PRO A C 1
ATOM 1470 O O . PRO A 1 185 ? -3.289 -5.094 14.648 1.00 93.50 185 PRO A O 1
ATOM 1473 N N . LEU A 1 186 ? -1.304 -4.059 14.356 1.00 96.38 186 LEU A N 1
ATOM 1474 C CA . LEU A 1 186 ? -1.457 -3.857 12.924 1.00 96.38 186 LEU A CA 1
ATOM 1475 C C . LEU A 1 186 ? -0.577 -4.814 12.133 1.00 96.38 186 LEU A C 1
ATOM 1477 O O . LEU A 1 186 ? 0.642 -4.841 12.317 1.00 96.38 186 LEU A O 1
ATOM 1481 N N . ARG A 1 187 ? -1.205 -5.538 11.212 1.00 98.38 187 ARG A N 1
ATOM 1482 C CA . ARG A 1 187 ? -0.533 -6.336 10.190 1.00 98.38 187 ARG A CA 1
ATOM 1483 C C . ARG A 1 187 ? -0.827 -5.743 8.825 1.00 98.38 187 ARG A C 1
ATOM 1485 O O . ARG A 1 187 ? -1.977 -5.463 8.507 1.00 98.38 187 ARG A O 1
ATOM 1492 N N . ALA A 1 188 ? 0.210 -5.554 8.032 1.00 98.25 188 ALA A N 1
ATOM 1493 C CA . ALA A 1 188 ? 0.150 -5.065 6.669 1.00 98.25 188 ALA A CA 1
ATOM 1494 C C . ALA A 1 188 ? 0.660 -6.166 5.738 1.00 98.25 188 ALA A C 1
ATOM 1496 O O . ALA A 1 188 ? 1.775 -6.642 5.910 1.00 98.25 188 ALA A O 1
ATOM 1497 N N . THR A 1 189 ? -0.140 -6.578 4.762 1.00 98.50 189 THR A N 1
ATOM 1498 C CA . THR A 1 189 ? 0.242 -7.571 3.755 1.00 98.50 189 THR A CA 1
ATOM 1499 C C . THR A 1 189 ? 0.357 -6.898 2.397 1.00 98.50 189 THR A C 1
ATOM 1501 O O . THR A 1 189 ? -0.609 -6.328 1.895 1.00 98.50 189 THR A O 1
ATOM 1504 N N . TYR A 1 190 ? 1.532 -6.985 1.789 1.00 97.88 190 TYR A N 1
ATOM 1505 C CA . TYR A 1 190 ? 1.821 -6.474 0.456 1.00 97.88 190 TYR A CA 1
ATOM 1506 C C . TYR A 1 190 ? 1.778 -7.644 -0.523 1.00 97.88 190 TYR A C 1
ATOM 1508 O O . TYR A 1 190 ? 2.647 -8.519 -0.501 1.00 97.88 190 TYR A O 1
ATOM 1516 N N . LEU A 1 191 ? 0.746 -7.674 -1.366 1.00 96.12 191 LEU A N 1
ATOM 1517 C CA . LEU A 1 191 ? 0.573 -8.702 -2.391 1.00 96.12 191 LEU A CA 1
ATOM 1518 C C . LEU A 1 191 ? 1.429 -8.332 -3.605 1.00 96.12 191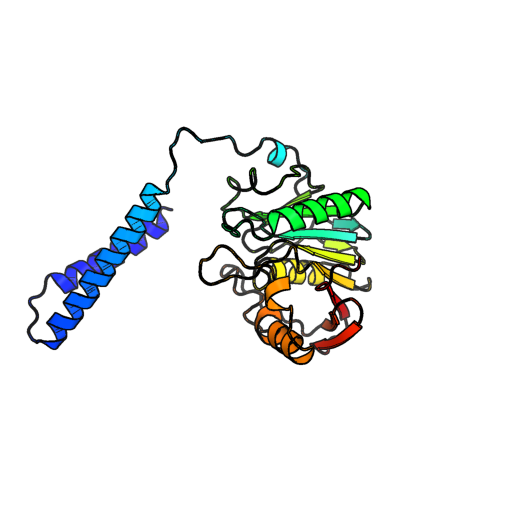 LEU A C 1
ATOM 1520 O O . LEU A 1 191 ? 0.959 -7.647 -4.513 1.00 96.12 191 LEU A O 1
ATOM 1524 N N . THR A 1 192 ? 2.703 -8.731 -3.594 1.00 96.88 192 THR A N 1
ATOM 1525 C CA . THR A 1 192 ? 3.717 -8.200 -4.526 1.00 96.88 192 THR A CA 1
ATOM 1526 C C . THR A 1 192 ? 3.443 -8.533 -5.997 1.00 96.88 192 THR A C 1
ATOM 1528 O O . THR A 1 192 ? 3.905 -7.823 -6.884 1.00 96.88 192 THR A O 1
ATOM 1531 N N . ASP A 1 193 ? 2.648 -9.568 -6.275 1.00 96.00 193 ASP A N 1
ATOM 1532 C CA . ASP A 1 193 ? 2.191 -9.945 -7.620 1.00 96.00 193 ASP A CA 1
ATOM 1533 C C . ASP A 1 193 ? 1.061 -9.055 -8.167 1.00 96.00 193 ASP A C 1
ATOM 1535 O O . ASP A 1 193 ? 0.756 -9.091 -9.360 1.00 96.00 193 ASP A O 1
ATOM 1539 N N . SER A 1 194 ? 0.449 -8.262 -7.289 1.00 95.62 194 SER A N 1
ATOM 1540 C CA . SER A 1 194 ? -0.620 -7.302 -7.571 1.00 95.62 194 SER A CA 1
ATOM 1541 C C . SER A 1 194 ? -0.234 -5.868 -7.189 1.00 95.62 194 SER A C 1
ATOM 1543 O O . SER A 1 194 ? -1.077 -4.975 -7.188 1.00 95.62 194 SER A O 1
ATOM 1545 N N . LEU A 1 195 ? 1.040 -5.647 -6.863 1.00 95.31 195 LEU A N 1
ATOM 1546 C CA . LEU A 1 195 ? 1.661 -4.336 -6.720 1.00 95.31 195 LEU A CA 1
ATOM 1547 C C . LEU A 1 195 ? 2.625 -4.127 -7.882 1.00 95.31 195 LEU A C 1
ATOM 1549 O O . LEU A 1 195 ? 3.193 -5.096 -8.382 1.00 95.31 195 LEU A O 1
ATOM 1553 N N . TYR A 1 196 ? 2.849 -2.884 -8.292 1.00 94.12 196 TYR A N 1
ATOM 1554 C CA . TYR A 1 196 ? 3.821 -2.576 -9.340 1.00 94.12 196 TYR A CA 1
ATOM 1555 C C . TYR A 1 196 ? 4.692 -1.373 -8.996 1.00 94.12 196 TYR A C 1
ATOM 1557 O O . TYR A 1 196 ? 4.258 -0.446 -8.311 1.00 94.12 196 TYR A O 1
ATOM 1565 N N . ILE A 1 197 ? 5.918 -1.407 -9.505 1.00 92.62 197 ILE A N 1
ATOM 1566 C CA . ILE A 1 197 ? 6.911 -0.338 -9.434 1.00 92.62 197 ILE A CA 1
ATOM 1567 C C . ILE A 1 197 ? 6.949 0.439 -10.750 1.00 92.62 197 ILE A C 1
ATOM 1569 O O . ILE A 1 197 ? 6.515 -0.064 -11.793 1.00 92.62 197 ILE A O 1
ATOM 1573 N N . ARG A 1 198 ? 7.469 1.668 -10.731 1.00 86.19 198 ARG A N 1
ATOM 1574 C CA . ARG A 1 198 ? 7.639 2.459 -11.959 1.00 86.19 198 ARG A CA 1
ATOM 1575 C C . ARG A 1 198 ? 8.916 2.041 -12.697 1.00 86.19 198 ARG A C 1
ATOM 1577 O O . ARG A 1 198 ? 10.009 2.253 -12.198 1.00 86.19 198 ARG A O 1
ATOM 1584 N N . ASP A 1 199 ? 8.775 1.552 -13.927 1.00 80.75 199 ASP A N 1
ATOM 1585 C CA . ASP A 1 199 ? 9.904 1.187 -14.802 1.00 80.75 199 ASP A CA 1
ATOM 1586 C C . ASP A 1 199 ? 10.106 2.218 -15.927 1.00 80.75 199 ASP A C 1
ATOM 1588 O O . ASP A 1 199 ? 9.790 1.964 -17.088 1.00 80.75 199 ASP A O 1
ATOM 1592 N N . GLY A 1 200 ? 10.517 3.443 -15.573 1.00 68.25 200 GLY A N 1
ATOM 1593 C CA . GLY A 1 200 ? 11.049 4.430 -16.532 1.00 68.25 200 GLY A CA 1
ATOM 1594 C C . GLY A 1 200 ? 10.192 4.772 -17.767 1.00 68.25 200 GLY A C 1
ATOM 1595 O O . GLY A 1 200 ? 10.744 5.213 -18.768 1.00 68.25 200 GLY A O 1
ATOM 1596 N N . GLY A 1 201 ? 8.870 4.556 -17.728 1.00 64.31 201 GLY A N 1
ATOM 1597 C CA . GLY A 1 201 ? 7.948 4.779 -18.855 1.00 64.31 201 GLY A CA 1
ATOM 1598 C C . GLY A 1 201 ? 7.344 3.512 -19.483 1.00 64.31 201 GLY A C 1
ATOM 1599 O O . GLY A 1 201 ? 6.427 3.621 -20.288 1.00 64.31 201 GLY A O 1
ATOM 1600 N N . LYS A 1 202 ? 7.767 2.304 -19.085 1.00 59.03 202 LYS A N 1
ATOM 1601 C CA . LYS A 1 202 ? 7.318 1.021 -19.673 1.00 59.03 202 LYS A CA 1
ATOM 1602 C C . LYS A 1 202 ? 6.027 0.438 -19.081 1.00 59.03 202 LYS A C 1
ATOM 1604 O O . LYS A 1 202 ? 5.754 -0.750 -19.212 1.00 59.03 202 LYS A O 1
ATOM 1609 N N . GLY A 1 203 ? 5.205 1.261 -18.431 1.00 64.81 203 GLY A N 1
ATOM 1610 C CA . GLY A 1 203 ? 3.874 0.829 -17.994 1.00 64.81 203 GLY A CA 1
ATOM 1611 C C . GLY A 1 203 ? 3.832 -0.045 -16.737 1.00 64.81 203 GLY A C 1
ATOM 1612 O O . GLY A 1 203 ? 2.817 -0.694 -16.525 1.00 64.81 203 GLY A O 1
ATOM 1613 N N . GLY A 1 204 ? 4.865 -0.020 -15.892 1.00 82.56 204 GLY A N 1
ATOM 1614 C CA . GLY A 1 204 ? 4.864 -0.606 -14.546 1.00 82.56 204 GLY A CA 1
ATOM 1615 C C . GLY A 1 204 ? 5.237 -2.091 -14.495 1.00 82.56 204 GLY A C 1
ATOM 1616 O O . GLY A 1 204 ? 4.628 -2.911 -15.176 1.00 82.56 204 GLY A O 1
ATOM 1617 N N . THR A 1 205 ? 6.196 -2.450 -13.642 1.00 91.75 205 THR A N 1
ATOM 1618 C CA . THR A 1 205 ? 6.666 -3.837 -13.465 1.00 91.75 205 THR A CA 1
ATOM 1619 C C . THR A 1 205 ? 6.114 -4.402 -12.159 1.00 91.75 205 THR A C 1
ATOM 1621 O O . THR A 1 205 ? 6.163 -3.691 -11.154 1.00 91.75 205 THR A O 1
ATOM 1624 N N . PRO A 1 206 ? 5.595 -5.645 -12.111 1.00 94.75 206 PRO A N 1
ATOM 1625 C CA . PRO A 1 206 ? 5.138 -6.235 -10.859 1.00 94.75 206 PRO A CA 1
ATOM 1626 C C . PRO A 1 206 ? 6.244 -6.200 -9.800 1.00 94.75 206 PRO A C 1
ATOM 1628 O O . PRO A 1 206 ? 7.377 -6.602 -10.070 1.00 94.75 206 PRO A O 1
ATOM 1631 N N . LEU A 1 207 ? 5.920 -5.764 -8.583 1.00 95.75 207 LEU A N 1
ATOM 1632 C CA . LEU A 1 207 ? 6.876 -5.683 -7.475 1.00 95.75 207 LEU A CA 1
ATOM 1633 C C . LEU A 1 207 ? 7.483 -7.059 -7.175 1.00 95.75 207 LEU A C 1
ATOM 1635 O O . LEU A 1 207 ? 8.651 -7.166 -6.815 1.00 95.75 207 LEU A O 1
ATOM 1639 N N . LYS A 1 208 ? 6.711 -8.129 -7.384 1.00 96.19 208 LYS A N 1
ATOM 1640 C CA . LYS A 1 208 ? 7.206 -9.501 -7.296 1.00 96.19 208 LYS A CA 1
ATOM 1641 C C . LYS A 1 208 ? 8.444 -9.715 -8.160 1.00 96.19 208 LYS A C 1
ATOM 1643 O O . LYS A 1 208 ? 9.386 -10.325 -7.673 1.00 96.19 208 LYS A O 1
ATOM 1648 N N . THR A 1 209 ? 8.461 -9.235 -9.402 1.00 94.50 209 THR A N 1
ATOM 1649 C CA . THR A 1 209 ? 9.608 -9.390 -10.313 1.00 94.50 209 THR A CA 1
ATOM 1650 C C . THR A 1 209 ? 10.848 -8.714 -9.737 1.00 94.50 209 THR A C 1
ATOM 1652 O O . THR A 1 209 ? 11.919 -9.305 -9.753 1.00 94.50 209 THR A O 1
ATOM 1655 N N . GLU A 1 210 ? 10.683 -7.520 -9.165 1.00 94.19 210 GLU A N 1
ATOM 1656 C CA . GLU A 1 210 ? 11.772 -6.749 -8.559 1.00 94.19 210 GLU A CA 1
ATOM 1657 C C . GLU A 1 210 ? 12.362 -7.428 -7.317 1.00 94.19 210 GLU A C 1
ATOM 1659 O O . GLU A 1 210 ? 13.569 -7.377 -7.081 1.00 94.19 210 GLU A O 1
ATOM 1664 N N . LEU A 1 211 ? 11.515 -8.062 -6.503 1.00 96.06 211 LEU A N 1
ATOM 1665 C CA . LEU A 1 211 ? 11.941 -8.707 -5.259 1.00 96.06 211 LEU A CA 1
ATOM 1666 C C . LEU A 1 211 ? 12.341 -10.178 -5.445 1.00 96.06 211 LEU A C 1
ATOM 1668 O O . LEU A 1 211 ? 13.030 -10.744 -4.594 1.00 96.06 211 LEU A O 1
ATOM 1672 N N . SER A 1 212 ? 11.927 -10.808 -6.546 1.00 94.81 212 SER A N 1
ATOM 1673 C CA . SER A 1 212 ? 12.263 -12.198 -6.856 1.00 94.81 212 SER A CA 1
ATOM 1674 C C . SER A 1 212 ? 13.761 -12.326 -7.124 1.00 94.81 212 SER A C 1
ATOM 1676 O O . SER A 1 212 ? 14.326 -11.606 -7.936 1.00 94.81 212 SER A O 1
ATOM 1678 N N . GLY A 1 213 ? 14.418 -13.252 -6.427 1.00 92.50 213 GLY A N 1
ATOM 1679 C CA . GLY A 1 213 ? 15.866 -13.467 -6.535 1.00 92.50 213 GLY A CA 1
ATOM 1680 C C . GLY A 1 213 ? 16.722 -12.581 -5.626 1.00 92.50 213 GLY A C 1
ATOM 1681 O O . GLY A 1 213 ? 17.902 -12.876 -5.461 1.00 92.50 213 GLY A O 1
ATOM 1682 N N . ARG A 1 214 ? 16.146 -11.565 -4.969 1.00 96.75 214 ARG A N 1
ATOM 1683 C CA . ARG A 1 214 ? 16.857 -10.788 -3.946 1.00 96.75 214 ARG A CA 1
ATOM 1684 C C . ARG A 1 214 ? 17.010 -11.589 -2.654 1.00 96.75 214 ARG A C 1
ATOM 1686 O O . ARG A 1 214 ? 16.094 -12.293 -2.214 1.00 96.75 214 ARG A O 1
ATOM 1693 N N . THR A 1 215 ? 18.160 -11.440 -2.014 1.00 97.50 215 THR A N 1
ATOM 1694 C CA . THR A 1 215 ? 18.396 -11.839 -0.626 1.00 97.50 215 THR A CA 1
ATOM 1695 C C . THR A 1 215 ? 17.581 -10.969 0.332 1.00 97.50 215 THR A C 1
ATOM 1697 O O . THR A 1 215 ? 17.121 -9.879 -0.012 1.00 97.50 215 THR A O 1
ATOM 1700 N N . ASP A 1 216 ? 17.423 -11.424 1.573 1.00 98.00 216 ASP A N 1
ATOM 1701 C CA . ASP A 1 216 ? 16.726 -10.656 2.609 1.00 98.00 216 ASP A CA 1
ATOM 1702 C C . ASP A 1 216 ? 17.348 -9.269 2.827 1.00 98.00 216 ASP A C 1
ATOM 1704 O O . ASP A 1 216 ? 16.630 -8.278 2.942 1.00 98.00 216 ASP A O 1
ATOM 1708 N N . GLN A 1 217 ? 18.682 -9.178 2.812 1.00 98.25 217 GLN A N 1
ATOM 1709 C CA . GLN A 1 217 ? 19.391 -7.911 2.989 1.00 98.25 217 GLN A CA 1
ATOM 1710 C C . GLN A 1 217 ? 19.155 -6.950 1.815 1.00 98.25 217 GLN A C 1
ATOM 1712 O O . GLN A 1 217 ? 18.986 -5.750 2.026 1.00 98.25 217 GLN A O 1
ATOM 1717 N N . GLU A 1 218 ? 19.104 -7.462 0.584 1.00 97.69 218 GLU A N 1
ATOM 1718 C CA . GLU A 1 218 ? 18.796 -6.655 -0.602 1.00 97.69 218 GLU A CA 1
ATOM 1719 C C . GLU A 1 218 ? 17.348 -6.164 -0.605 1.00 97.69 218 GLU A C 1
ATOM 1721 O O . GLU A 1 218 ? 17.098 -5.038 -1.032 1.00 97.69 218 GLU A O 1
ATOM 1726 N N . ILE A 1 219 ? 16.400 -6.964 -0.102 1.00 97.75 219 ILE A N 1
ATOM 1727 C CA . ILE A 1 219 ? 15.007 -6.534 0.086 1.00 97.75 219 ILE A CA 1
ATOM 1728 C C . ILE A 1 219 ? 14.935 -5.428 1.139 1.00 97.75 219 ILE A C 1
ATOM 1730 O O . ILE A 1 219 ? 14.298 -4.406 0.901 1.00 97.75 219 ILE A O 1
ATOM 1734 N N . LEU A 1 220 ? 15.604 -5.587 2.285 1.00 97.38 220 LEU A N 1
ATOM 1735 C CA . LEU A 1 220 ? 15.647 -4.534 3.301 1.00 97.38 220 LEU A CA 1
ATOM 1736 C C . LEU A 1 220 ? 16.236 -3.241 2.732 1.00 97.38 220 LEU A C 1
ATOM 1738 O O . LEU A 1 220 ? 15.638 -2.183 2.896 1.00 97.38 220 LEU A O 1
ATOM 1742 N N . HIS A 1 221 ? 17.355 -3.319 2.013 1.00 96.12 221 HIS A N 1
ATOM 1743 C CA . HIS A 1 221 ? 17.959 -2.139 1.399 1.00 96.12 221 HIS A CA 1
ATOM 1744 C C . HIS A 1 221 ? 17.045 -1.495 0.344 1.00 96.12 221 HIS A C 1
ATOM 1746 O O . HIS A 1 221 ? 16.934 -0.270 0.277 1.00 96.12 221 HIS A O 1
ATOM 1752 N N . PHE A 1 222 ? 16.343 -2.307 -0.451 1.00 94.94 222 PHE A N 1
ATOM 1753 C CA . PHE A 1 222 ? 15.334 -1.823 -1.389 1.00 94.94 222 PHE A CA 1
ATOM 1754 C C . PHE A 1 222 ? 14.214 -1.062 -0.664 1.00 94.94 222 PHE A C 1
ATOM 1756 O O . PHE A 1 222 ? 13.883 0.052 -1.063 1.00 94.94 222 PHE A O 1
ATOM 1763 N N . LEU A 1 223 ? 13.660 -1.621 0.415 1.00 94.62 223 LEU A N 1
ATOM 1764 C CA . LEU A 1 223 ? 12.600 -0.977 1.197 1.00 94.62 223 LEU A CA 1
ATOM 1765 C C . LEU A 1 223 ? 13.090 0.297 1.889 1.00 94.62 223 LEU A C 1
ATOM 1767 O O . LEU A 1 223 ? 12.379 1.296 1.909 1.00 94.62 223 LEU A O 1
ATOM 1771 N N . GLU A 1 224 ? 14.304 0.292 2.432 1.00 92.56 224 GLU A N 1
ATOM 1772 C CA . GLU A 1 224 ? 14.908 1.476 3.042 1.00 92.56 224 GLU A CA 1
ATOM 1773 C C . GLU A 1 224 ? 14.952 2.644 2.050 1.00 92.56 224 GLU A C 1
ATOM 1775 O O . GLU A 1 224 ? 14.496 3.743 2.362 1.00 92.56 224 GLU A O 1
ATOM 1780 N N . ARG A 1 225 ? 15.430 2.385 0.828 1.00 89.44 225 ARG A N 1
ATOM 1781 C CA . ARG A 1 225 ? 15.610 3.411 -0.207 1.00 89.44 225 ARG A CA 1
ATOM 1782 C C . ARG A 1 225 ? 14.322 3.862 -0.874 1.00 89.44 225 ARG A C 1
ATOM 1784 O O . ARG A 1 225 ? 14.230 5.024 -1.246 1.00 89.44 225 ARG A O 1
ATOM 1791 N N . ASN A 1 226 ? 13.374 2.953 -1.069 1.00 86.88 226 ASN A N 1
ATOM 1792 C CA . ASN A 1 226 ? 12.202 3.206 -1.909 1.00 86.88 226 ASN A CA 1
ATOM 1793 C C . ASN A 1 226 ? 10.904 3.376 -1.120 1.00 86.88 226 ASN A C 1
ATOM 1795 O O . ASN A 1 226 ? 9.905 3.809 -1.680 1.00 86.88 226 ASN A O 1
ATOM 1799 N N . TYR A 1 227 ? 10.900 3.012 0.162 1.00 87.75 227 TYR A N 1
ATOM 1800 C CA . TYR A 1 227 ? 9.701 3.045 0.992 1.00 87.75 227 TYR A CA 1
ATOM 1801 C C . TYR A 1 227 ? 9.907 3.849 2.274 1.00 87.75 227 TYR A C 1
ATOM 1803 O O . TYR A 1 227 ? 9.027 4.606 2.656 1.00 87.75 227 TYR A O 1
ATOM 1811 N N . PHE A 1 228 ? 11.048 3.713 2.956 1.00 86.94 228 PHE A N 1
ATOM 1812 C CA . PHE A 1 228 ? 11.266 4.345 4.266 1.00 86.94 228 PHE A CA 1
ATOM 1813 C C . PHE A 1 228 ? 12.096 5.633 4.245 1.00 86.94 228 PHE A C 1
ATOM 1815 O O . PHE A 1 228 ? 12.226 6.266 5.295 1.00 86.94 228 PHE A O 1
ATOM 1822 N N . ILE A 1 229 ? 12.644 6.044 3.100 1.00 80.19 229 ILE A N 1
ATOM 1823 C CA . ILE A 1 229 ? 13.340 7.329 2.995 1.00 80.19 229 ILE A CA 1
ATOM 1824 C C . ILE A 1 229 ? 12.336 8.485 3.107 1.00 80.19 229 ILE A C 1
ATOM 1826 O O . ILE A 1 229 ? 11.230 8.415 2.575 1.00 80.19 229 ILE A O 1
ATOM 1830 N N . GLU A 1 230 ? 12.728 9.554 3.803 1.00 62.16 230 GLU A N 1
ATOM 1831 C CA . GLU A 1 230 ? 11.847 10.668 4.196 1.00 62.16 230 GLU A CA 1
ATOM 1832 C C . GLU A 1 230 ? 11.149 11.359 3.004 1.00 62.16 230 GLU A C 1
ATOM 1834 O O . GLU A 1 230 ? 10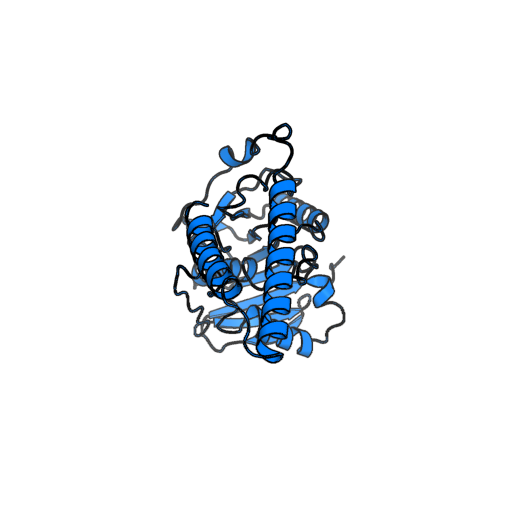.058 11.888 3.182 1.00 62.16 230 GLU A O 1
ATOM 1839 N N . GLY A 1 231 ? 11.707 11.262 1.787 1.00 59.94 231 GLY A N 1
ATOM 1840 C CA . GLY A 1 231 ? 11.096 11.776 0.549 1.00 59.94 231 GLY A CA 1
ATOM 1841 C C . GLY A 1 231 ? 10.230 10.780 -0.242 1.00 59.94 231 GLY A C 1
ATOM 1842 O O . GLY A 1 231 ? 9.415 11.192 -1.061 1.00 59.94 231 GLY A O 1
ATOM 1843 N N . ALA A 1 232 ? 10.337 9.465 -0.009 1.00 62.62 232 ALA A N 1
ATOM 1844 C CA . ALA A 1 232 ? 9.493 8.490 -0.722 1.00 62.62 232 ALA A CA 1
ATOM 1845 C C . ALA A 1 232 ? 8.031 8.540 -0.245 1.00 62.62 232 ALA A C 1
ATOM 1847 O O . ALA A 1 232 ? 7.102 8.238 -0.989 1.00 62.62 232 ALA A O 1
ATOM 1848 N N . LEU A 1 233 ? 7.817 8.975 0.998 1.00 62.06 233 LEU A N 1
ATOM 1849 C CA . LEU A 1 233 ? 6.515 9.035 1.646 1.00 62.06 233 LEU A CA 1
ATOM 1850 C C . LEU A 1 233 ? 6.125 10.472 1.979 1.00 62.06 233 LEU A C 1
ATOM 1852 O O . LEU A 1 233 ? 6.248 10.904 3.121 1.00 62.06 233 LEU A O 1
ATOM 1856 N N . GLY A 1 234 ? 5.575 11.200 1.016 1.00 51.12 234 GLY A N 1
ATOM 1857 C CA . GLY A 1 234 ? 5.014 12.529 1.283 1.00 51.12 234 GLY A CA 1
ATOM 1858 C C . GLY A 1 234 ? 5.303 13.583 0.234 1.00 51.12 234 GLY A C 1
ATOM 1859 O O . GLY A 1 234 ? 4.510 14.510 0.114 1.00 51.12 234 GLY A O 1
ATOM 1860 N N . ASP A 1 235 ? 6.343 13.409 -0.582 1.00 57.97 235 ASP A N 1
ATOM 1861 C CA . ASP A 1 235 ? 6.654 14.375 -1.645 1.00 57.97 235 ASP A CA 1
ATOM 1862 C C . ASP A 1 235 ? 5.783 14.190 -2.900 1.00 57.97 235 ASP A C 1
ATOM 1864 O O . ASP A 1 235 ? 5.829 15.004 -3.820 1.00 57.97 235 ASP A O 1
ATOM 1868 N N . GLN A 1 236 ? 4.949 13.143 -2.957 1.00 56.97 236 GLN A N 1
ATOM 1869 C CA . GLN A 1 236 ? 4.054 12.909 -4.099 1.00 56.97 236 GLN A CA 1
ATOM 1870 C C . GLN A 1 236 ? 2.913 13.931 -4.154 1.00 56.97 236 GLN A C 1
ATOM 1872 O O . GLN A 1 236 ? 2.437 14.268 -5.239 1.00 56.97 236 GLN A O 1
ATOM 1877 N N . ASN A 1 237 ? 2.492 14.460 -3.003 1.00 62.81 237 ASN A N 1
ATOM 1878 C CA . ASN A 1 237 ? 1.489 15.512 -2.937 1.00 62.81 237 ASN A CA 1
ATOM 1879 C C . ASN A 1 237 ? 2.129 16.823 -2.475 1.00 62.81 237 ASN A C 1
ATOM 1881 O O . ASN A 1 237 ? 1.971 17.236 -1.327 1.00 62.81 237 ASN A O 1
ATOM 1885 N N . TRP A 1 238 ? 2.819 17.489 -3.404 1.00 59.16 238 TRP A N 1
ATOM 1886 C CA . TRP A 1 238 ? 3.501 18.778 -3.211 1.00 59.16 238 TRP A CA 1
ATOM 1887 C C . TRP A 1 238 ? 2.609 19.892 -2.638 1.00 59.16 238 TRP A C 1
ATOM 1889 O O . TRP A 1 238 ? 3.109 20.890 -2.128 1.00 59.16 238 TRP A O 1
ATOM 1899 N N . HIS A 1 239 ? 1.285 19.731 -2.693 1.00 61.84 239 HIS A N 1
ATOM 1900 C CA . HIS A 1 239 ? 0.329 20.656 -2.087 1.00 61.84 239 HIS A CA 1
ATOM 1901 C C . HIS A 1 239 ? 0.175 20.490 -0.574 1.00 61.84 239 HIS A C 1
ATOM 1903 O O . HIS A 1 239 ? -0.472 21.315 0.073 1.00 61.84 239 HIS A O 1
ATOM 1909 N N . THR A 1 240 ? 0.706 19.416 0.003 1.00 61.81 240 THR A N 1
ATOM 1910 C CA . THR A 1 240 ? 0.620 19.156 1.433 1.00 61.81 240 THR A CA 1
ATOM 1911 C C . THR A 1 240 ? 2.002 18.800 1.951 1.00 61.81 240 THR A C 1
ATOM 1913 O O . THR A 1 240 ? 2.491 17.716 1.660 1.00 61.81 240 THR A O 1
ATOM 1916 N N . GLU A 1 241 ? 2.615 19.683 2.744 1.00 56.69 241 GLU A N 1
ATOM 1917 C CA . GLU A 1 241 ? 3.832 19.370 3.502 1.00 56.69 241 GLU A CA 1
ATOM 1918 C C . GLU A 1 241 ? 3.532 18.231 4.490 1.00 56.69 241 GLU A C 1
ATOM 1920 O O . GLU A 1 241 ? 3.138 18.442 5.639 1.00 56.69 241 GLU A O 1
ATOM 1925 N N . ARG A 1 242 ? 3.639 16.987 4.023 1.00 61.41 242 ARG A N 1
ATOM 1926 C CA . ARG A 1 242 ? 3.395 15.785 4.816 1.00 61.41 242 ARG A CA 1
ATOM 1927 C C . ARG A 1 242 ? 4.708 15.050 4.988 1.00 61.41 242 ARG A C 1
ATOM 1929 O O . ARG A 1 242 ? 4.934 14.022 4.367 1.00 61.41 242 ARG A O 1
ATOM 1936 N N . TYR A 1 243 ? 5.543 15.543 5.898 1.00 56.34 243 TYR A N 1
ATOM 1937 C CA . TYR A 1 243 ? 6.684 14.773 6.382 1.00 56.34 243 TYR A CA 1
ATOM 1938 C C . TYR A 1 243 ? 6.157 13.525 7.092 1.00 56.34 243 TYR A C 1
ATOM 1940 O O . TYR A 1 243 ? 5.663 13.593 8.225 1.00 56.34 243 TYR A O 1
ATOM 1948 N N . ALA A 1 244 ? 6.227 12.372 6.432 1.00 53.28 244 ALA A N 1
ATOM 1949 C CA . ALA A 1 244 ? 5.911 11.100 7.054 1.00 53.28 244 ALA A CA 1
ATOM 1950 C C . ALA A 1 244 ? 7.025 10.727 8.033 1.00 53.28 244 ALA A C 1
ATOM 1952 O O . ALA A 1 244 ? 7.863 9.873 7.761 1.00 53.28 244 ALA A O 1
ATOM 1953 N N . ASN A 1 245 ? 7.048 11.347 9.212 1.00 65.88 245 ASN A N 1
ATOM 1954 C CA . ASN A 1 245 ? 7.965 10.879 10.233 1.00 65.88 245 ASN A CA 1
ATOM 1955 C C . ASN A 1 245 ? 7.364 9.623 10.881 1.00 65.88 245 ASN A C 1
ATOM 1957 O O . ASN A 1 245 ? 6.399 9.650 11.645 1.00 65.88 245 ASN A O 1
ATOM 1961 N N . PHE A 1 246 ? 7.945 8.470 10.575 1.00 81.25 246 PHE A N 1
ATOM 1962 C CA . PHE A 1 246 ? 7.614 7.221 11.250 1.00 81.25 246 PHE A CA 1
ATOM 1963 C C . PHE A 1 246 ? 8.268 7.100 12.632 1.00 81.25 246 PHE A C 1
ATOM 1965 O O . PHE A 1 246 ? 8.454 5.998 13.145 1.00 81.25 246 PHE A O 1
ATOM 1972 N N . LYS A 1 247 ? 8.600 8.224 13.281 1.00 85.81 247 LYS A N 1
ATOM 1973 C CA . LYS A 1 247 ? 9.295 8.243 14.580 1.00 85.81 247 LYS A CA 1
ATOM 1974 C C . LYS A 1 247 ? 8.529 7.464 15.653 1.00 85.81 247 LYS A C 1
ATOM 1976 O O . LYS A 1 247 ? 9.132 6.896 16.558 1.00 85.81 247 LYS A O 1
ATOM 1981 N N . ASN A 1 248 ? 7.204 7.392 15.523 1.00 89.50 248 ASN A N 1
ATOM 1982 C CA . ASN A 1 248 ? 6.325 6.671 16.441 1.00 89.50 248 ASN A CA 1
ATOM 1983 C C . ASN A 1 248 ? 6.106 5.192 16.091 1.00 89.50 248 ASN A C 1
ATOM 1985 O O . ASN A 1 248 ? 5.452 4.495 16.870 1.00 89.50 248 ASN A O 1
ATOM 1989 N N . PHE A 1 249 ? 6.691 4.695 14.999 1.00 93.25 249 PHE A N 1
ATOM 1990 C CA . PHE A 1 249 ? 6.528 3.321 14.538 1.00 93.25 249 PHE A CA 1
ATOM 1991 C C . PHE A 1 249 ? 7.810 2.483 14.638 1.00 93.25 249 PHE A C 1
ATOM 1993 O O . PHE A 1 249 ? 8.931 2.980 14.523 1.00 93.25 249 PHE A O 1
ATOM 2000 N N . THR A 1 250 ? 7.615 1.184 14.845 1.00 95.56 250 THR A N 1
ATOM 2001 C CA . THR A 1 250 ? 8.601 0.128 14.609 1.00 95.56 250 THR A CA 1
ATOM 2002 C C . THR A 1 250 ? 7.989 -0.868 13.630 1.00 95.56 250 THR A C 1
ATOM 2004 O O . THR A 1 250 ? 6.989 -1.516 13.945 1.00 95.56 250 THR A O 1
ATOM 2007 N N . PHE A 1 251 ? 8.587 -1.007 12.455 1.00 96.88 251 PHE A N 1
ATOM 2008 C CA . PHE A 1 251 ? 8.151 -1.940 11.424 1.00 96.88 251 PHE A CA 1
ATOM 2009 C C . PHE A 1 251 ? 8.971 -3.212 11.518 1.00 96.88 251 PHE A C 1
ATOM 2011 O O . PHE A 1 251 ? 10.195 -3.158 11.427 1.00 96.88 251 PHE A O 1
ATOM 2018 N N . LYS A 1 252 ? 8.305 -4.348 11.691 1.00 98.25 252 LYS A N 1
ATOM 2019 C CA . LY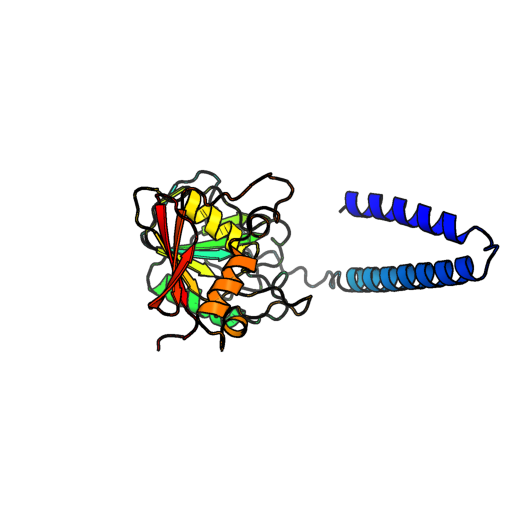S A 1 252 ? 8.916 -5.665 11.519 1.00 98.25 252 LYS A CA 1
ATOM 2020 C C . LYS A 1 252 ? 8.633 -6.125 10.103 1.00 98.25 252 LYS A C 1
ATOM 2022 O O . LYS A 1 252 ? 7.472 -6.148 9.699 1.00 98.25 252 LYS A O 1
ATOM 2027 N N . ILE A 1 253 ? 9.674 -6.449 9.358 1.00 98.38 253 ILE A N 1
ATOM 2028 C CA . ILE A 1 253 ? 9.565 -6.821 7.953 1.00 98.38 253 ILE A CA 1
ATOM 2029 C C . ILE A 1 253 ? 9.588 -8.334 7.854 1.00 98.38 253 ILE A C 1
ATOM 2031 O O . ILE A 1 253 ? 10.507 -8.979 8.354 1.00 98.38 253 ILE A O 1
ATOM 2035 N N . PHE A 1 254 ? 8.579 -8.877 7.190 1.00 98.50 254 PHE A N 1
ATOM 2036 C CA . PHE A 1 254 ? 8.426 -10.289 6.910 1.00 98.50 254 PHE A CA 1
ATOM 2037 C C . PHE A 1 254 ? 8.449 -10.521 5.402 1.00 98.50 254 PHE A C 1
ATOM 2039 O O . PHE A 1 254 ? 7.887 -9.740 4.632 1.00 98.50 254 PHE A O 1
ATOM 2046 N N . ARG A 1 255 ? 9.078 -11.618 4.995 1.00 97.44 255 ARG A N 1
ATOM 2047 C CA . ARG A 1 255 ? 9.017 -12.176 3.647 1.00 97.44 255 ARG A CA 1
ATOM 2048 C C . ARG A 1 255 ? 8.352 -13.533 3.748 1.00 97.44 255 ARG A C 1
ATOM 2050 O O . ARG A 1 255 ? 8.868 -14.402 4.450 1.00 97.44 255 ARG A O 1
ATOM 2057 N N . ASP A 1 256 ? 7.208 -13.685 3.090 1.00 96.31 256 ASP A N 1
ATOM 2058 C CA . ASP A 1 256 ? 6.453 -14.941 3.066 1.00 96.31 256 ASP A CA 1
ATOM 2059 C C . ASP A 1 256 ? 6.228 -15.518 4.485 1.00 96.31 256 ASP A C 1
ATOM 2061 O O . ASP A 1 256 ? 6.333 -16.716 4.729 1.00 96.31 256 ASP A O 1
ATOM 2065 N N . GLY A 1 257 ? 5.954 -14.635 5.457 1.00 96.56 257 GLY A N 1
ATOM 2066 C CA . GLY A 1 257 ? 5.709 -14.992 6.859 1.00 96.56 257 GLY A CA 1
ATOM 2067 C C . GLY A 1 257 ? 6.949 -15.147 7.752 1.00 96.56 257 GLY A C 1
ATOM 2068 O O . GLY A 1 257 ? 6.792 -15.303 8.963 1.00 96.56 257 GLY A O 1
ATOM 2069 N N . ARG A 1 258 ? 8.174 -15.047 7.219 1.00 97.31 258 ARG A N 1
ATOM 2070 C CA . ARG A 1 258 ? 9.426 -15.090 8.001 1.00 97.31 258 ARG A CA 1
ATOM 2071 C C . ARG A 1 258 ? 9.973 -13.687 8.252 1.00 97.31 258 ARG A C 1
ATOM 2073 O O . ARG A 1 258 ? 10.126 -12.928 7.303 1.00 97.31 258 ARG A O 1
ATOM 2080 N N . GLU A 1 259 ? 10.296 -13.344 9.502 1.00 98.19 259 GLU A N 1
ATOM 2081 C CA . GLU A 1 259 ? 10.913 -12.048 9.835 1.00 98.19 259 GLU A CA 1
ATOM 2082 C C . GLU A 1 259 ? 12.309 -11.959 9.201 1.00 98.19 259 GLU A C 1
ATOM 2084 O O . GLU A 1 259 ? 13.141 -12.848 9.392 1.00 98.19 259 GLU A O 1
ATOM 2089 N N . ILE A 1 260 ? 12.552 -10.895 8.437 1.00 98.38 260 ILE A N 1
ATOM 2090 C CA . ILE A 1 260 ? 13.825 -10.641 7.752 1.00 98.38 260 ILE A CA 1
ATOM 2091 C C . ILE A 1 260 ? 14.554 -9.412 8.297 1.00 98.38 260 ILE A C 1
ATOM 2093 O O . ILE A 1 260 ? 15.759 -9.296 8.114 1.00 98.38 260 ILE A O 1
ATOM 2097 N N . GLY A 1 261 ? 13.860 -8.505 8.991 1.00 98.12 261 GLY A N 1
ATOM 2098 C CA . GLY A 1 261 ? 14.483 -7.322 9.580 1.00 98.12 261 GLY A CA 1
ATOM 2099 C C . GLY A 1 261 ? 13.489 -6.349 10.199 1.00 98.12 261 GLY A C 1
ATOM 2100 O O . GLY A 1 261 ? 12.308 -6.654 10.370 1.00 98.12 261 GLY A O 1
ATOM 2101 N N . LYS A 1 262 ? 13.972 -5.152 10.549 1.00 97.62 262 LYS A N 1
ATOM 2102 C CA . LYS A 1 262 ? 13.156 -4.112 11.185 1.00 97.62 262 LYS A CA 1
ATOM 2103 C C . LYS A 1 262 ? 13.594 -2.695 10.818 1.00 97.62 262 LYS A C 1
ATOM 2105 O O . LYS A 1 262 ? 14.785 -2.445 10.660 1.00 97.62 262 LYS A O 1
ATOM 2110 N N . PHE A 1 263 ? 12.640 -1.766 10.815 1.00 94.88 263 PHE A N 1
ATOM 2111 C CA . PHE A 1 263 ? 12.865 -0.325 10.667 1.00 94.88 263 PHE A CA 1
ATOM 2112 C C . PHE A 1 263 ? 12.203 0.464 11.800 1.00 94.88 263 PHE A C 1
ATOM 2114 O O . PHE A 1 263 ? 11.173 0.061 12.339 1.00 94.88 263 PHE A O 1
ATOM 2121 N N . GLY A 1 264 ? 12.771 1.620 12.147 1.00 92.69 264 GLY A N 1
ATOM 2122 C CA . GLY A 1 264 ? 12.236 2.490 13.196 1.00 92.69 264 GLY A CA 1
ATOM 2123 C C . GLY A 1 264 ? 12.490 1.990 14.625 1.00 92.69 264 GLY A C 1
ATOM 2124 O O . GLY A 1 264 ? 13.100 0.944 14.859 1.00 92.69 264 GLY A O 1
ATOM 2125 N N . ARG A 1 265 ? 12.082 2.809 15.600 1.00 94.69 265 ARG A N 1
ATOM 2126 C CA . ARG A 1 265 ? 12.240 2.558 17.051 1.00 94.69 265 ARG A CA 1
ATOM 2127 C C . ARG A 1 265 ? 11.061 3.091 17.872 1.00 94.69 265 ARG A C 1
ATOM 2129 O O . ARG A 1 265 ? 11.176 3.306 19.077 1.00 94.69 265 ARG A O 1
ATOM 2136 N N . GLY A 1 266 ? 9.944 3.381 17.215 1.00 93.38 266 GLY A N 1
ATOM 2137 C CA . GLY A 1 266 ? 8.779 3.959 17.859 1.00 93.38 266 GLY A CA 1
ATOM 2138 C C . GLY A 1 266 ? 7.939 2.938 18.624 1.00 93.38 266 GLY A C 1
ATOM 2139 O O . GLY A 1 266 ? 8.089 1.726 18.474 1.00 93.38 266 GLY A O 1
ATOM 2140 N N . ARG A 1 267 ? 7.025 3.440 19.459 1.00 94.75 267 ARG A N 1
ATOM 2141 C CA . ARG A 1 267 ? 6.226 2.615 20.383 1.00 94.75 267 ARG A CA 1
ATOM 2142 C C . ARG A 1 267 ? 5.177 1.747 19.689 1.00 94.75 267 ARG A C 1
ATOM 2144 O O . ARG A 1 267 ? 4.765 0.737 20.249 1.00 94.75 267 ARG A O 1
ATOM 2151 N N . ARG A 1 268 ? 4.709 2.145 18.505 1.00 94.75 268 ARG A N 1
ATOM 2152 C CA . ARG A 1 268 ? 3.671 1.420 17.770 1.00 94.75 268 ARG A CA 1
ATOM 2153 C C . ARG A 1 268 ? 4.310 0.426 16.811 1.00 94.75 268 ARG A C 1
ATOM 2155 O O . ARG A 1 268 ? 5.037 0.828 15.912 1.00 94.75 268 ARG A O 1
ATOM 2162 N N . SER A 1 269 ? 4.032 -0.862 16.980 1.00 96.06 269 SER A N 1
ATOM 2163 C CA . SER A 1 269 ? 4.565 -1.888 16.082 1.00 96.06 269 SER A CA 1
ATOM 2164 C C . SER A 1 269 ? 3.614 -2.172 14.917 1.00 96.06 269 SER A C 1
ATOM 2166 O O . SER A 1 269 ? 2.399 -2.215 15.115 1.00 96.06 269 SER A O 1
ATOM 2168 N N . VAL A 1 270 ? 4.173 -2.363 13.721 1.00 97.06 270 VAL A N 1
ATOM 2169 C CA . VAL A 1 270 ? 3.465 -2.840 12.524 1.00 97.06 270 VAL A CA 1
ATOM 2170 C C . VAL A 1 270 ? 4.244 -4.019 11.950 1.00 97.06 270 VAL A C 1
ATOM 2172 O O . VAL A 1 270 ? 5.452 -3.916 11.739 1.00 97.06 270 VAL A O 1
ATOM 2175 N N . GLU A 1 271 ? 3.566 -5.132 11.699 1.00 98.38 271 GLU A N 1
ATOM 2176 C CA . GLU A 1 271 ? 4.142 -6.280 10.991 1.00 98.38 271 GLU A CA 1
ATOM 2177 C C . GLU A 1 271 ? 3.846 -6.118 9.499 1.00 98.38 271 GLU A C 1
ATOM 2179 O O . GLU A 1 271 ? 2.684 -6.106 9.106 1.00 98.38 271 GLU A O 1
ATOM 2184 N N . MET A 1 272 ? 4.873 -5.955 8.669 1.00 98.31 272 MET A N 1
ATOM 2185 C CA . MET A 1 272 ? 4.743 -5.791 7.221 1.00 98.31 272 MET A CA 1
ATOM 2186 C C . MET A 1 272 ? 5.205 -7.060 6.519 1.00 98.31 272 MET A C 1
ATOM 2188 O O . MET A 1 272 ? 6.398 -7.338 6.479 1.00 98.31 272 MET A O 1
ATOM 2192 N N . ASN A 1 273 ? 4.270 -7.821 5.965 1.00 98.25 273 ASN A N 1
ATOM 2193 C CA . ASN A 1 273 ? 4.532 -9.056 5.245 1.00 98.25 273 ASN A CA 1
ATOM 2194 C C . ASN A 1 273 ? 4.482 -8.838 3.733 1.00 98.25 273 ASN A C 1
ATOM 2196 O O . ASN A 1 273 ? 3.436 -8.493 3.186 1.00 98.25 273 ASN A O 1
ATOM 2200 N N . PHE A 1 274 ? 5.600 -9.078 3.060 1.00 97.81 274 PHE A N 1
ATOM 2201 C CA . PHE A 1 274 ? 5.714 -9.059 1.608 1.00 97.81 274 PHE A CA 1
ATOM 2202 C C . PHE A 1 274 ? 5.559 -10.486 1.088 1.00 97.81 274 PHE A C 1
ATOM 2204 O O . PHE A 1 274 ? 6.410 -11.338 1.340 1.00 97.81 274 PHE A O 1
ATOM 2211 N N . VAL A 1 275 ? 4.451 -10.742 0.389 1.00 96.81 275 VAL A N 1
ATOM 2212 C CA . VAL A 1 275 ? 4.139 -12.054 -0.192 1.00 96.81 275 VAL A CA 1
ATOM 2213 C C . VAL A 1 275 ? 4.717 -12.095 -1.600 1.00 96.81 275 VAL A C 1
ATOM 2215 O O . VAL A 1 275 ? 4.156 -11.480 -2.511 1.00 96.81 275 VAL A O 1
ATOM 2218 N N . ILE A 1 276 ? 5.859 -12.759 -1.760 1.00 92.81 276 ILE A N 1
ATOM 2219 C CA . ILE A 1 276 ? 6.601 -12.901 -3.022 1.00 92.81 276 ILE A CA 1
ATOM 2220 C C . ILE A 1 276 ? 6.249 -14.240 -3.657 1.00 92.81 276 ILE A C 1
ATOM 2222 O O . ILE A 1 276 ? 5.883 -14.313 -4.837 1.00 92.81 276 ILE A O 1
ATOM 2226 N N . GLU A 1 277 ? 6.294 -15.306 -2.868 1.00 82.88 277 GLU A N 1
ATOM 2227 C CA . GLU A 1 277 ? 5.859 -16.617 -3.309 1.00 82.88 277 GLU A CA 1
ATOM 2228 C C . GLU A 1 277 ? 4.359 -16.742 -3.075 1.00 82.88 277 GLU A C 1
ATOM 2230 O O . GLU A 1 277 ? 3.831 -16.471 -1.995 1.00 82.88 277 GLU A O 1
ATOM 2235 N N . SER A 1 278 ? 3.637 -17.117 -4.129 1.00 59.44 278 SER A N 1
ATOM 2236 C CA . SER A 1 278 ? 2.244 -17.504 -3.982 1.00 59.44 278 SER A CA 1
ATOM 2237 C C . SER A 1 278 ? 2.277 -18.803 -3.186 1.00 59.44 278 SER A C 1
ATOM 2239 O O . SER A 1 278 ? 2.541 -19.846 -3.773 1.00 59.44 278 SER A O 1
ATOM 2241 N N . GLN A 1 279 ? 2.104 -18.733 -1.863 1.00 48.47 279 GLN A N 1
ATOM 2242 C CA . GLN A 1 279 ? 1.837 -19.925 -1.061 1.00 48.47 279 GLN A CA 1
ATOM 2243 C C . GLN A 1 279 ? 0.705 -20.681 -1.786 1.00 48.47 279 GLN A C 1
ATOM 2245 O O . GLN A 1 279 ? -0.334 -20.052 -2.036 1.00 48.47 279 GLN A O 1
ATOM 2250 N N . PRO A 1 280 ? 0.949 -21.918 -2.258 1.00 45.97 280 PRO A N 1
ATOM 2251 C CA . PRO A 1 280 ? -0.042 -22.683 -3.004 1.00 45.97 280 PRO A CA 1
ATOM 2252 C C . PRO A 1 280 ? -1.303 -22.948 -2.176 1.00 45.97 280 PRO A C 1
ATOM 2254 O O . PRO A 1 280 ? -1.197 -23.047 -0.931 1.00 45.97 280 PRO A O 1
#

Secondary structure (DSSP, 8-state):
-HHHHHHHHHHHHHHHHHHTSPPSSHHHHHHHHHHHHHHHHHHHHHHHHHHTS--GGG---S-THHHHSPBPPTT-EEE-SEEEEEES-STTT-TT-TTHHHHHHHHHHHHHTT-EEEEEEESS-TTSGGGT-S----SEEEEESSS----EEE-SEEEEEEE-IIIIIHHHHHHHHHHB-TTS-EEEEEEEEEEEE--TTSS-EEHHHHHTT--HHHHHHHHIIIIISTTTTTTT-TTS-----GGGEEEEEEETTEEEEEEE--SEEEEEEEE-S---